Protein 5JNQ (pdb70)

Organism: NCBI:txid997894

Solvent-accessible surface area: 14245 Å² total; per-residue (Å²): 166,115,134,112,74,101,46,8,68,112,60,1,89,97,0,38,98,67,0,74,45,39,0,20,122,45,0,68,121,31,38,64,115,4,78,151,71,92,198,120,30,7,12,8,0,0,53,0,1,14,39,0,2,63,86,0,0,82,127,22,43,114,82,25,84,59,0,90,6,0,22,86,0,2,47,6,0,2,96,20,0,74,105,8,1,114,106,142,62,140,93,104,150,117,28,77,93,15,0,107,107,22,1,27,75,2,6,163,53,7,92,109,46,78,100,22,35,61,57,20,0,57,24,133,63,26,2,30,154,54,26,47,74,83,74,110,55,153,117,14,50,79,40,0,27,164,36,1,33,28,5,0,23,0,0,29,62,0,43,43,16,23,0,0,1,1,17,0,0,17,55,0,0,48,10,1,9,93,3,0,20,56,66,68,24,12,0,0,0,0,0,0,0,0,11,0,0,0,68,0,0,35,107,51,9,78,129,92,12,123,0,66,3,19,18,0,0,0,0,2,2,0,0,0,0,0,0,0,1,9,2,0,63,0,1,50,1,10,56,27,2,1,63,14,3,69,42,0,19,84,3,28,106,74,21,75,77,70,107,156,209,43,84,30,127,149,80,45,94,95,22,18,26,1,46,37,47,56,96,59,69,84,52,55,85,141,0,18,45,50,8,15,113,53,2,22,98,38,13,110,58,0,117,132,2,21,85

B-factor: mean 82.0, std 30.93, range [29.38, 198.5]

InterPro domains:
  IPR000715 Glycosyl tr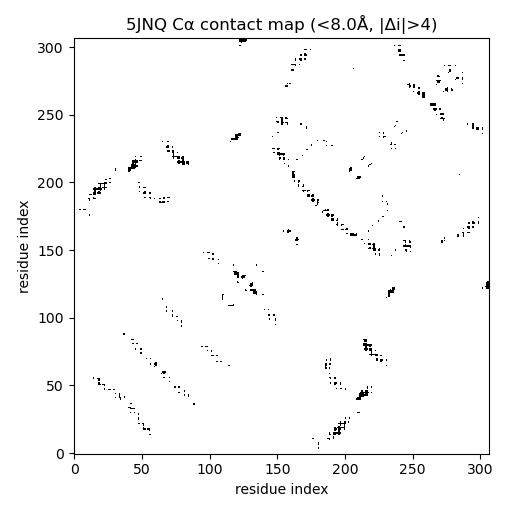ansferase, family 4 [PF00953] (78-247)
  IPR000715 Glycosyl transferase, family 4 [PTHR22926] (5-319)
  IPR003524 Phospho-N-acetylmuramoyl-pentapeptide transferase [MF_00038] (4-321)
  IPR003524 Phospho-N-acetylmuramoyl-pentapeptide transferase [TIGR00445] (16-320)
  IPR003524 Phospho-N-acetylmuramoyl-pentapeptide transferase [cd06852] (40-318)
  IPR018480 Phospho-N-acetylmuramoyl-pentapeptide transferase, conserved site [PF10555] (47-59)
  IPR018480 Phospho-N-acetylmuramoyl-pentapeptide transferase, conserved site [PS01347] (47-59)
  IPR018480 Phospho-N-acetylmuramoyl-pentapeptide transferase, conserved site [PS01348] (169-180)

Foldseek 3Di:
DVVVLVVLVVLLLVLLQQLLVQLLVVCVVCLVVQVVLQCVAREASQCSLLVSLCVSVVVCCVVQVLQVLLNQQLVQLLVLWNVVVVVVSVDPVNNLVSLVVSLVVSVCVQPVDDLADLWAFDFQAAAPVGGDTDDDPVCSSVVLSVLLVLLLVLLVLQQPFFCRSLLLLLLLLVLLLVCCSVVVQRNNSSSSSSNNNSNSLSVQRHPVHNYHHTPSNSNSSSSSSSSSCSSVSHSNLCCQLVVSSNLQVVLVVCQVVVCVVDVRDGPAPDGPCLVRVVVVVDDSVRSSVVSNVSSNVSSVVSVSSRD

Nearest PDB structures (foldseek):
  5jnq-assembly1_A-2  TM=1.003E+00  e=4.089E-43  Enterocloster bolteae 90A9
  6oyh-assembly3_B  TM=9.322E-01  e=7.435E-17  Aquifex aeolicus VF5
  5ckr-assembly1_A-2  TM=9.202E-01  e=8.900E-17  Aquifex aeolicus VF5
  9b70-assembly1_B  TM=9.194E-01  e=1.219E-16  Aquifex aeolicus VF5
  6oyh-assembly4_D  TM=9.256E-01  e=3.134E-16  Aquifex aeolicus VF5

Structure (mmCIF, N/CA/C/O backbone):
data_5JNQ
#
_entry.id   5JNQ
#
_cell.length_a   92.640
_cell.length_b   105.540
_cell.length_c   134.960
_cell.angle_alpha   90.00
_cell.angle_beta   90.00
_cell.angle_gamma   90.00
#
_symmetry.space_group_name_H-M   'C 2 2 21'
#
loop_
_entity.id
_entity.type
_entity.pdbx_description
1 polymer Phospho-N-acetylmuramoyl-pentapeptide-transferase
2 non-polymer Tunicamycin
3 non-polymer 'PALMITIC ACID'
4 non-polymer 'octyl beta-D-glucopyranoside'
5 water water
#
loop_
_atom_site.group_PDB
_atom_site.id
_atom_site.type_symbol
_atom_site.label_atom_id
_atom_site.label_alt_id
_atom_site.label_comp_id
_atom_site.label_asym_id
_atom_site.label_entity_id
_atom_site.label_seq_id
_atom_site.pdbx_PDB_ins_code
_atom_site.Cartn_x
_atom_site.Cartn_y
_atom_site.Cartn_z
_atom_site.occupancy
_atom_site.B_iso_or_equiv
_atom_site.auth_seq_id
_atom_site.auth_comp_id
_atom_site.auth_asym_id
_atom_site.auth_atom_id
_atom_site.pdbx_PDB_model_num
ATOM 1 N N . GLU A 1 27 ? 195.435 158.792 261.477 1.00 115.73 -6 GLU A N 1
ATOM 2 C CA . GLU A 1 27 ? 195.315 158.850 262.935 1.00 113.31 -6 GLU A CA 1
ATOM 3 C C . GLU A 1 27 ? 193.864 159.168 263.367 1.00 111.00 -6 GLU A C 1
ATOM 4 O O . GLU A 1 27 ? 192.964 158.362 263.111 1.00 107.10 -6 GLU A O 1
ATOM 10 N N . ASN A 1 28 ? 193.643 160.341 264.001 1.00 106.06 -5 ASN A N 1
ATOM 11 C CA . ASN A 1 28 ? 192.344 160.852 264.432 1.00 100.83 -5 ASN A CA 1
ATOM 12 C C . ASN A 1 28 ? 191.535 161.248 263.192 1.00 100.20 -5 ASN A C 1
ATOM 13 O O . ASN A 1 28 ? 190.308 161.135 263.207 1.00 95.81 -5 ASN A O 1
ATOM 18 N N . LEU A 1 29 ? 192.244 161.707 262.122 1.00 97.71 -4 LEU A N 1
ATOM 19 C CA . LEU A 1 29 ? 191.719 162.108 260.812 1.00 96.32 -4 LEU A CA 1
ATOM 20 C C . LEU A 1 29 ? 191.006 160.926 260.152 1.00 94.25 -4 LEU A C 1
ATOM 21 O O . LEU A 1 29 ? 189.938 161.111 259.564 1.00 91.39 -4 LEU A O 1
ATOM 26 N N . TYR A 1 30 ? 191.597 159.712 260.269 1.00 89.07 -3 TYR A N 1
ATOM 27 C CA . TYR A 1 30 ? 191.053 158.462 259.734 1.00 86.31 -3 TYR A CA 1
ATOM 28 C C . TYR A 1 30 ? 189.656 158.212 260.303 1.00 84.18 -3 TYR A C 1
ATOM 29 O O . TYR A 1 30 ? 188.713 157.992 259.537 1.00 82.78 -3 TYR A O 1
ATOM 38 N N . PHE A 1 31 ? 189.533 158.257 261.645 1.00 77.02 -2 PHE A N 1
ATOM 39 C CA . PHE A 1 31 ? 188.266 158.060 262.337 1.00 71.50 -2 PHE A CA 1
ATOM 40 C C . PHE A 1 31 ? 187.318 159.218 262.096 1.00 73.93 -2 PHE A C 1
ATOM 41 O O . PHE A 1 31 ? 186.134 158.964 261.900 1.00 71.26 -2 PHE A O 1
ATOM 49 N N . GLN A 1 32 ? 187.838 160.479 262.056 1.00 72.22 -1 GLN A N 1
ATOM 50 C CA . GLN A 1 32 ? 187.052 161.702 261.816 1.00 70.18 -1 GLN A CA 1
ATOM 51 C C . GLN A 1 32 ? 186.359 161.656 260.453 1.00 73.38 -1 GLN A C 1
ATOM 52 O O . GLN A 1 32 ? 185.146 161.875 260.390 1.00 69.76 -1 GLN A O 1
ATOM 58 N N . SER A 1 33 ? 187.118 161.328 259.376 1.00 73.52 0 SER A N 1
ATOM 59 C CA . SER A 1 33 ? 186.590 161.194 258.012 1.00 74.76 0 SER A CA 1
ATOM 60 C C . SER A 1 33 ? 185.528 160.086 257.931 1.00 75.58 0 SER A C 1
ATOM 61 O O . SER A 1 33 ? 184.517 160.269 257.254 1.00 74.46 0 SER A O 1
ATOM 64 N N . MET A 1 34 ? 185.745 158.961 258.655 1.00 70.59 1 MET A N 1
ATOM 65 C CA . MET A 1 34 ? 184.808 157.834 258.760 1.00 67.60 1 MET A CA 1
ATOM 66 C C . MET A 1 34 ? 183.494 158.301 259.422 1.00 65.58 1 MET A C 1
ATOM 67 O O . MET A 1 34 ? 182.417 158.030 258.885 1.00 63.53 1 MET A O 1
ATOM 72 N N . ILE A 1 35 ? 183.595 159.033 260.559 1.00 59.60 2 ILE A N 1
ATOM 73 C CA . ILE A 1 35 ? 182.448 159.591 261.289 1.00 55.87 2 ILE A CA 1
ATOM 74 C C . ILE A 1 35 ? 181.672 160.551 260.375 1.00 61.15 2 ILE A C 1
ATOM 75 O O . ILE A 1 35 ? 180.446 160.473 260.317 1.00 58.68 2 ILE A O 1
ATOM 80 N N . HIS A 1 36 ? 182.394 161.411 259.627 1.00 61.84 3 HIS A N 1
ATOM 81 C CA . HIS A 1 36 ? 181.810 162.367 258.687 1.00 63.32 3 HIS A CA 1
ATOM 82 C C . HIS A 1 36 ? 181.122 161.675 257.495 1.00 67.05 3 HIS A C 1
ATOM 83 O O . HIS A 1 36 ? 180.049 162.111 257.084 1.00 65.93 3 HIS A O 1
ATOM 90 N N . GLU A 1 37 ? 181.706 160.574 256.982 1.00 64.88 4 GLU A N 1
ATOM 91 C CA . GLU A 1 37 ? 181.135 159.789 255.879 1.00 65.83 4 GLU A CA 1
ATOM 92 C C . GLU A 1 37 ? 179.904 159.007 256.328 1.00 66.14 4 GLU A C 1
ATOM 93 O O . GLU A 1 37 ? 178.976 158.823 255.539 1.00 66.06 4 GLU A O 1
ATOM 99 N N . THR A 1 38 ? 179.904 158.542 257.594 1.00 59.35 5 THR A N 1
ATOM 100 C CA . THR A 1 38 ? 178.796 157.795 258.201 1.00 55.23 5 THR A CA 1
ATOM 101 C C . THR A 1 38 ? 177.622 158.730 258.509 1.00 56.49 5 THR A C 1
ATOM 102 O O . THR A 1 38 ? 176.486 158.386 258.184 1.00 55.18 5 THR A O 1
ATOM 106 N N . ILE A 1 39 ? 177.895 159.914 259.114 1.00 52.33 6 ILE A N 1
ATOM 107 C CA . ILE A 1 39 ? 176.872 160.928 259.406 1.00 50.87 6 ILE A CA 1
ATOM 108 C C . ILE A 1 39 ? 176.220 161.350 258.086 1.00 57.81 6 ILE A C 1
ATOM 109 O O . ILE A 1 39 ? 174.995 161.465 258.020 1.00 56.39 6 ILE A O 1
ATOM 114 N N . LEU A 1 40 ? 177.039 161.499 257.026 1.00 58.46 7 LEU A N 1
ATOM 115 C CA . LEU A 1 40 ? 176.576 161.851 255.689 1.00 61.56 7 LEU A CA 1
ATOM 116 C C . LEU A 1 40 ? 175.640 160.785 255.138 1.00 65.73 7 LEU A C 1
ATOM 117 O O . LEU A 1 40 ? 174.569 161.139 254.649 1.00 66.80 7 LEU A O 1
ATOM 122 N N . ALA A 1 41 ? 175.999 159.488 255.292 1.00 60.57 8 ALA A N 1
ATOM 123 C CA . ALA A 1 41 ? 175.181 158.347 254.855 1.00 59.60 8 ALA A CA 1
ATOM 124 C C . ALA A 1 41 ? 173.796 158.368 255.509 1.00 58.14 8 ALA A C 1
ATOM 125 O O . ALA A 1 41 ? 172.809 158.069 254.838 1.00 58.47 8 ALA A O 1
ATOM 127 N N . ILE A 1 42 ? 173.725 158.768 256.798 1.00 50.01 9 ILE A N 1
ATOM 128 C CA . ILE A 1 42 ? 172.472 158.882 257.553 1.00 46.47 9 ILE A CA 1
ATOM 129 C C . ILE A 1 42 ? 171.574 159.960 256.912 1.00 51.26 9 ILE A C 1
ATOM 130 O O . ILE A 1 42 ? 170.429 159.662 256.575 1.00 51.39 9 ILE A O 1
ATOM 135 N N . ILE A 1 43 ? 172.111 161.184 256.704 1.00 48.30 10 ILE A N 1
ATOM 136 C CA . ILE A 1 43 ? 171.387 162.319 256.106 1.00 49.42 10 ILE A CA 1
ATOM 137 C C . ILE A 1 43 ? 170.963 162.011 254.638 1.00 57.01 10 ILE A C 1
ATOM 138 O O . ILE A 1 43 ? 169.835 162.346 254.253 1.00 56.90 10 ILE A O 1
ATOM 143 N N . ILE A 1 44 ? 171.853 161.345 253.848 1.00 56.33 11 ILE A N 1
ATOM 144 C CA . ILE A 1 44 ? 171.588 160.940 252.455 1.00 60.30 11 ILE A CA 1
ATOM 145 C C . ILE A 1 44 ? 170.358 160.014 252.429 1.00 63.37 11 ILE A C 1
ATOM 146 O O . ILE A 1 44 ? 169.373 160.334 251.761 1.00 65.25 11 ILE A O 1
ATOM 151 N N . ALA A 1 45 ? 170.402 158.903 253.195 1.00 56.61 12 ALA A N 1
ATOM 152 C CA . ALA A 1 45 ? 169.309 157.939 253.295 1.00 55.12 12 ALA A CA 1
ATOM 153 C C . ALA A 1 45 ? 168.058 158.547 253.929 1.00 57.05 12 ALA A C 1
ATOM 154 O O . ALA A 1 45 ? 166.954 158.144 253.571 1.00 58.03 12 ALA A O 1
ATOM 156 N N . PHE A 1 46 ? 168.212 159.535 254.836 1.00 50.66 13 PHE A N 1
ATOM 157 C CA . PHE A 1 46 ? 167.054 160.199 255.432 1.00 48.32 13 PHE A CA 1
ATOM 158 C C . PHE A 1 46 ? 166.318 161.012 254.367 1.00 56.76 13 PHE A C 1
ATOM 159 O O . PHE A 1 46 ? 165.097 160.908 254.270 1.00 57.27 13 PHE A O 1
ATOM 167 N N . ALA A 1 47 ? 167.068 161.778 253.545 1.00 56.49 14 ALA A N 1
ATOM 168 C CA . ALA A 1 47 ? 166.529 162.605 252.461 1.00 60.12 14 ALA A CA 1
ATOM 169 C C . ALA A 1 47 ? 165.807 161.769 251.396 1.00 66.25 14 ALA A C 1
ATOM 170 O O . ALA A 1 47 ? 164.731 162.164 250.957 1.00 67.26 14 ALA A O 1
ATOM 172 N N . ILE A 1 48 ? 166.380 160.605 251.013 1.00 63.44 15 ILE A N 1
ATOM 173 C CA . ILE A 1 48 ? 165.801 159.697 250.016 1.00 66.49 15 ILE A CA 1
ATOM 174 C C . ILE A 1 48 ? 164.489 159.117 250.544 1.00 70.14 15 ILE A C 1
ATOM 175 O O . ILE A 1 48 ? 163.461 159.244 249.877 1.00 73.01 15 ILE A O 1
ATOM 180 N N . SER A 1 49 ? 164.526 158.519 251.755 1.00 63.03 16 SER A N 1
ATOM 181 C CA . SER A 1 49 ? 163.378 157.902 252.426 1.00 60.93 16 SER A CA 1
ATOM 182 C C . SER A 1 49 ? 162.233 158.891 252.683 1.00 66.08 16 SER A C 1
ATOM 183 O O . SER A 1 49 ? 161.075 158.543 252.441 1.00 67.40 16 SER A O 1
ATOM 186 N N . ALA A 1 50 ? 162.553 160.119 253.148 1.00 61.80 17 ALA A N 1
ATOM 187 C CA . ALA A 1 50 ? 161.545 161.148 253.417 1.00 62.05 17 ALA A CA 1
ATOM 188 C C . ALA A 1 50 ? 160.904 161.691 252.136 1.00 71.06 17 ALA A C 1
ATOM 189 O O . ALA A 1 50 ? 159.727 162.054 252.166 1.00 71.76 17 ALA A O 1
ATOM 191 N N . LEU A 1 51 ? 161.664 161.738 251.018 1.00 70.62 18 LEU A N 1
ATOM 192 C CA . LEU A 1 51 ? 161.142 162.233 249.741 1.00 75.63 18 LEU A CA 1
ATOM 193 C C . LEU A 1 51 ? 160.419 161.162 248.927 1.00 83.76 18 LEU A C 1
ATOM 194 O O . LEU A 1 51 ? 159.504 161.508 248.182 1.00 87.79 18 LEU A O 1
ATOM 199 N N . LEU A 1 52 ? 160.814 159.875 249.061 1.00 79.31 19 LEU A N 1
ATOM 200 C CA . LEU A 1 52 ? 160.169 158.779 248.332 1.00 82.65 19 LEU A CA 1
ATOM 201 C C . LEU A 1 52 ? 158.771 158.472 248.855 1.00 87.42 19 LEU A C 1
ATOM 202 O O . LEU A 1 52 ? 157.885 158.185 248.053 1.00 91.34 19 LEU A O 1
ATOM 207 N N . CYS A 1 53 ? 158.576 158.524 250.191 1.00 80.36 20 CYS A N 1
ATOM 208 C CA . CYS A 1 53 ? 157.302 158.248 250.873 1.00 79.54 20 CYS A CA 1
ATOM 209 C C . CYS A 1 53 ? 156.089 158.998 250.271 1.00 87.56 20 CYS A C 1
ATOM 210 O O . CYS A 1 53 ? 155.136 158.306 249.924 1.00 89.26 20 CYS A O 1
ATOM 213 N N . PRO A 1 54 ? 156.073 160.351 250.086 1.00 86.08 21 PRO A N 1
ATOM 214 C CA . PRO A 1 54 ? 154.878 160.984 249.490 1.00 90.62 21 PRO A CA 1
ATOM 215 C C . PRO A 1 54 ? 154.667 160.680 248.001 1.00 101.57 21 PRO A C 1
ATOM 216 O O . PRO A 1 54 ? 153.568 160.897 247.488 1.00 105.22 21 PRO A O 1
ATOM 220 N N . ILE A 1 55 ? 155.713 160.165 247.321 1.00 100.09 22 ILE A N 1
ATOM 221 C CA . ILE A 1 55 ? 155.703 159.792 245.902 1.00 106.57 22 ILE A CA 1
ATOM 222 C C . ILE A 1 55 ? 155.199 158.345 245.723 1.00 113.40 22 ILE A C 1
ATOM 223 O O . ILE A 1 55 ? 154.414 158.082 244.810 1.00 118.68 22 ILE A O 1
ATOM 228 N N . ILE A 1 56 ? 155.642 157.423 246.600 1.00 106.36 23 ILE A N 1
ATOM 229 C CA . ILE A 1 56 ? 155.308 155.995 246.547 1.00 107.56 23 ILE A CA 1
ATOM 230 C C . ILE A 1 56 ? 154.016 155.655 247.346 1.00 112.23 23 ILE A C 1
ATOM 231 O O . ILE A 1 56 ? 153.392 154.632 247.053 1.00 114.21 23 ILE A O 1
ATOM 236 N N . ILE A 1 57 ? 153.581 156.522 248.291 1.00 107.52 24 ILE A N 1
ATOM 237 C CA . ILE A 1 57 ? 152.360 156.280 249.080 1.00 107.21 24 ILE A CA 1
ATOM 238 C C . ILE A 1 57 ? 151.073 156.184 248.189 1.00 116.74 24 ILE A C 1
ATOM 239 O O . ILE A 1 57 ? 150.308 155.249 248.441 1.00 116.83 24 ILE A O 1
ATOM 244 N N . PRO A 1 58 ? 150.801 157.037 247.153 1.00 118.01 25 PRO A N 1
ATOM 245 C CA . PRO A 1 58 ? 149.579 156.815 246.355 1.00 123.97 25 PRO A CA 1
ATOM 246 C C . PRO A 1 58 ? 149.671 155.569 245.468 1.00 131.52 25 PRO A C 1
ATOM 247 O O . PRO A 1 58 ? 148.653 154.925 245.215 1.00 134.65 25 PRO A O 1
ATOM 251 N N . PHE A 1 59 ? 150.902 155.222 245.028 1.00 127.45 26 PHE A N 1
ATOM 252 C CA . PHE A 1 59 ? 151.226 154.058 244.199 1.00 130.84 26 PHE A CA 1
ATOM 253 C C . PHE A 1 59 ? 150.884 152.760 244.941 1.00 131.61 26 PHE A C 1
ATOM 254 O O . PHE A 1 59 ? 150.269 151.870 244.349 1.00 135.93 26 PHE A O 1
ATOM 262 N N . LEU A 1 60 ? 151.254 152.671 246.236 1.00 120.67 27 LEU A N 1
ATOM 263 C CA . LEU A 1 60 ? 150.983 151.505 247.083 1.00 117.42 27 LEU A CA 1
ATOM 264 C C . LEU A 1 60 ? 149.508 151.404 247.463 1.00 122.43 27 LEU A C 1
ATOM 265 O O . LEU A 1 60 ? 149.008 150.295 247.655 1.00 122.99 27 LEU A O 1
ATOM 270 N N . HIS A 1 61 ? 148.814 152.555 247.570 1.00 119.27 28 HIS A N 1
ATOM 271 C CA . HIS A 1 61 ? 147.389 152.598 247.894 1.00 120.93 28 HIS A CA 1
ATOM 272 C C . HIS A 1 61 ? 146.546 152.173 246.687 1.00 131.87 28 HIS A C 1
ATOM 273 O O . HIS A 1 61 ? 145.460 151.618 246.869 1.00 133.74 28 HIS A O 1
ATOM 280 N N . LYS A 1 62 ? 147.056 152.426 245.460 1.00 132.24 29 LYS A N 1
ATOM 281 C CA . LYS A 1 62 ? 146.410 152.045 244.201 1.00 139.83 29 LYS A CA 1
ATOM 282 C C . LYS A 1 62 ? 146.436 150.523 244.030 1.00 144.82 29 LYS A C 1
ATOM 283 O O . LYS A 1 62 ? 145.493 149.958 243.473 1.00 150.36 29 LYS A O 1
ATOM 289 N N . LEU A 1 63 ? 147.508 149.868 244.530 1.00 135.88 30 LEU A N 1
ATOM 290 C CA . LEU A 1 63 ? 147.685 148.413 244.508 1.00 136.35 30 LEU A CA 1
ATOM 291 C C . LEU A 1 63 ? 146.723 147.746 245.499 1.00 138.31 30 LEU A C 1
ATOM 292 O O . LEU A 1 63 ? 146.195 146.672 245.211 1.00 141.86 30 LEU A O 1
ATOM 297 N N . LYS A 1 64 ? 146.492 148.396 246.659 1.00 129.30 31 LYS A N 1
ATOM 298 C CA . LYS A 1 64 ? 145.607 147.921 247.724 1.00 127.06 31 LYS A CA 1
ATOM 299 C C . LYS A 1 64 ? 144.129 148.035 247.334 1.00 136.52 31 LYS A C 1
ATOM 300 O O . LYS A 1 64 ? 143.371 147.092 247.565 1.00 138.22 31 LYS A O 1
ATOM 306 N N . PHE A 1 65 ? 143.724 149.182 246.749 1.00 135.85 32 PHE A N 1
ATOM 307 C CA . PHE A 1 65 ? 142.346 149.449 246.329 1.00 178.10 32 PHE A CA 1
ATOM 308 C C . PHE A 1 65 ? 142.068 148.946 244.910 1.00 198.50 32 PHE A C 1
ATOM 309 O O . PHE A 1 65 ? 142.565 149.505 243.933 1.00 155.36 32 PHE A O 1
ATOM 317 N N . GLY A 1 82 ? 144.850 148.454 257.787 1.00 101.34 49 GLY A N 1
ATOM 318 C CA . GLY A 1 82 ? 143.892 149.329 257.121 1.00 104.81 49 GLY A CA 1
ATOM 319 C C . GLY A 1 82 ? 144.517 150.405 256.250 1.00 107.80 49 GLY A C 1
ATOM 320 O O . GLY A 1 82 ? 143.805 151.104 255.518 1.00 111.46 49 GLY A O 1
ATOM 321 N N . THR A 1 83 ? 145.856 150.541 256.322 1.00 98.81 50 THR A N 1
ATOM 322 C CA . THR A 1 83 ? 146.646 151.512 255.564 1.00 97.19 50 THR A CA 1
ATOM 323 C C . THR A 1 83 ? 147.486 150.763 254.478 1.00 99.79 50 THR A C 1
ATOM 324 O O . THR A 1 83 ? 147.645 149.543 254.610 1.00 99.85 50 THR A O 1
ATOM 328 N N . PRO A 1 84 ? 148.005 151.428 253.402 1.00 95.16 51 PRO A N 1
ATOM 329 C CA . PRO A 1 84 ? 148.779 150.681 252.388 1.00 96.14 51 PRO A CA 1
ATOM 330 C C . PRO A 1 84 ? 150.045 150.017 252.931 1.00 94.37 51 PRO A C 1
ATOM 331 O O . PRO A 1 84 ? 150.833 150.657 253.625 1.00 89.51 51 PRO A O 1
ATOM 335 N N . THR A 1 85 ? 150.215 148.721 252.636 1.00 91.70 52 THR A N 1
ATOM 336 C CA . THR A 1 85 ? 151.377 147.932 253.061 1.00 88.14 52 THR A CA 1
ATOM 337 C C . THR A 1 85 ? 152.494 148.028 251.992 1.00 92.86 52 THR A C 1
ATOM 338 O O . THR A 1 85 ? 152.429 148.916 251.138 1.00 94.98 52 THR A O 1
ATOM 342 N N . MET A 1 86 ? 153.519 147.143 252.056 1.00 87.75 53 MET A N 1
ATOM 343 C CA . MET A 1 86 ? 154.648 147.051 251.114 1.00 89.02 53 MET A CA 1
ATOM 344 C C . MET A 1 86 ? 155.524 148.320 251.068 1.00 89.09 53 MET A C 1
ATOM 345 O O . MET A 1 86 ? 156.168 148.600 250.053 1.00 91.27 53 MET A O 1
ATOM 350 N N . GLY A 1 87 ? 155.572 149.038 252.189 1.00 80.20 54 GLY A N 1
ATOM 351 C CA . GLY A 1 87 ? 156.357 150.257 252.358 1.00 76.90 54 GLY A CA 1
ATOM 352 C C . GLY A 1 87 ? 157.825 150.004 252.629 1.00 77.37 54 GLY A C 1
ATOM 353 O O . GLY A 1 87 ? 158.613 150.953 252.694 1.00 74.99 54 GLY A O 1
ATOM 354 N N . GLY A 1 88 ? 158.182 148.723 252.774 1.00 73.87 55 GLY A N 1
ATOM 355 C CA . GLY A 1 88 ? 159.551 148.258 252.981 1.00 71.60 55 GLY A CA 1
ATOM 356 C C . GLY A 1 88 ? 160.428 148.508 251.769 1.00 77.24 55 GLY A C 1
ATOM 357 O O . GLY A 1 88 ? 161.654 148.585 251.895 1.00 74.92 55 GLY A O 1
ATOM 358 N N . LEU A 1 89 ? 159.786 148.655 250.581 1.00 78.05 56 LEU A N 1
ATOM 359 C CA . LEU A 1 89 ? 160.425 148.968 249.303 1.00 81.57 56 LEU A CA 1
ATOM 360 C C . LEU A 1 89 ? 161.050 150.360 249.363 1.00 82.92 56 LEU A C 1
ATOM 361 O O . LEU A 1 89 ? 162.117 150.556 248.794 1.00 83.85 56 LEU A O 1
ATOM 366 N N . ILE A 1 90 ? 160.407 151.308 250.087 1.00 76.16 57 ILE A N 1
ATOM 367 C CA . ILE A 1 90 ? 160.914 152.671 250.299 1.00 73.89 57 ILE A CA 1
ATOM 368 C C . ILE A 1 90 ? 162.182 152.596 251.169 1.00 73.00 57 ILE A C 1
ATOM 369 O O . ILE A 1 90 ? 163.180 153.240 250.839 1.00 73.40 57 ILE A O 1
ATOM 374 N N . ILE A 1 91 ? 162.138 151.790 252.259 1.00 64.99 58 ILE A N 1
ATOM 375 C CA . ILE A 1 91 ? 163.250 151.570 253.192 1.00 60.71 58 ILE A CA 1
ATOM 376 C C . ILE A 1 91 ? 164.445 150.963 252.449 1.00 66.74 58 ILE A C 1
ATOM 377 O O . ILE A 1 91 ? 165.555 151.484 252.565 1.00 65.64 58 ILE A O 1
ATOM 382 N N . LEU A 1 92 ? 164.202 149.890 251.660 1.00 65.89 59 LEU A N 1
ATOM 383 C CA . LEU A 1 92 ? 165.221 149.205 250.866 1.00 68.06 59 LEU A CA 1
ATOM 384 C C . LEU A 1 92 ? 165.790 150.083 249.753 1.00 74.15 59 LEU A C 1
ATOM 385 O O . LEU A 1 92 ? 167.010 150.164 249.629 1.00 73.78 59 LEU A O 1
ATOM 390 N N . SER A 1 93 ? 164.921 150.781 248.985 1.00 73.46 60 SER A N 1
ATOM 391 C CA . SER A 1 93 ? 165.329 151.696 247.908 1.00 77.25 60 SER A CA 1
ATOM 392 C C . SER A 1 93 ? 166.346 152.708 248.416 1.00 78.28 60 SER A C 1
ATOM 393 O O . SER A 1 93 ? 167.381 152.901 247.785 1.00 80.65 60 SER A O 1
ATOM 396 N N . SER A 1 94 ? 166.068 153.299 249.589 1.00 69.69 61 SER A N 1
ATOM 397 C CA . SER A 1 94 ? 166.920 154.276 250.257 1.00 66.46 61 SER A CA 1
ATOM 398 C C . SER A 1 94 ? 168.279 153.686 250.685 1.00 69.55 61 SER A C 1
ATOM 399 O O . SER A 1 94 ? 169.309 154.332 250.470 1.00 70.19 61 SER A O 1
ATOM 402 N N . ILE A 1 95 ? 168.283 152.462 251.263 1.00 64.28 62 ILE A N 1
ATOM 403 C CA . ILE A 1 95 ? 169.506 151.781 251.701 1.00 63.50 62 ILE A CA 1
ATOM 404 C C . ILE A 1 95 ? 170.401 151.468 250.488 1.00 73.34 62 ILE A C 1
ATOM 405 O O . ILE A 1 95 ? 171.577 151.843 250.501 1.00 73.94 62 ILE A O 1
ATOM 410 N N . ILE A 1 96 ? 169.827 150.822 249.434 1.00 73.64 63 ILE A N 1
ATOM 411 C CA . ILE A 1 96 ? 170.529 150.424 248.204 1.00 78.67 63 ILE A CA 1
ATOM 412 C C . ILE A 1 96 ? 171.205 151.631 247.531 1.00 84.56 63 ILE A C 1
ATOM 413 O O . ILE A 1 96 ? 172.397 151.543 247.242 1.00 86.52 63 ILE A O 1
ATOM 418 N N . ILE A 1 97 ? 170.475 152.754 247.336 1.00 80.53 64 ILE A N 1
ATOM 419 C CA . ILE A 1 97 ? 171.008 153.977 246.713 1.00 83.01 64 ILE A CA 1
ATOM 420 C C . ILE A 1 97 ? 172.222 154.531 247.492 1.00 85.11 64 ILE A C 1
ATOM 421 O O . ILE A 1 97 ? 173.266 154.771 246.881 1.00 87.90 64 ILE A O 1
ATOM 426 N N . THR A 1 98 ? 172.088 154.706 248.829 1.00 77.00 65 THR A N 1
ATOM 427 C CA . THR A 1 98 ? 173.138 155.237 249.714 1.00 74.28 65 THR A CA 1
ATOM 428 C C . THR A 1 98 ? 174.376 154.332 249.761 1.00 80.73 65 THR A C 1
ATOM 429 O O . THR A 1 98 ? 175.485 154.804 249.497 1.00 82.40 65 THR A O 1
ATOM 433 N N . SER A 1 99 ? 174.177 153.039 250.085 1.00 77.21 66 SER A N 1
ATOM 434 C CA . SER A 1 99 ? 175.245 152.049 250.210 1.00 78.73 66 SER A CA 1
ATOM 435 C C . SER A 1 99 ? 176.013 151.769 248.905 1.00 89.46 66 SER A C 1
ATOM 436 O O . SER A 1 99 ? 177.158 151.314 248.978 1.00 91.00 66 SER A O 1
ATOM 439 N N . VAL A 1 100 ? 175.410 152.067 247.726 1.00 89.76 67 VAL A N 1
ATOM 440 C CA . VAL A 1 100 ? 176.046 151.856 246.421 1.00 96.08 67 VAL A CA 1
ATOM 441 C C . VAL A 1 100 ? 177.223 152.835 246.214 1.00 102.07 67 VAL A C 1
ATOM 442 O O . VAL A 1 100 ? 178.175 152.487 245.511 1.00 106.65 67 VAL A O 1
ATOM 446 N N . PHE A 1 101 ? 177.171 154.027 246.856 1.00 95.00 68 PHE A N 1
ATOM 447 C CA . PHE A 1 101 ? 178.237 155.031 246.782 1.00 96.43 68 PHE A CA 1
ATOM 448 C C . PHE A 1 101 ? 179.418 154.647 247.682 1.00 97.81 68 PHE A C 1
ATOM 449 O O . PHE A 1 101 ? 180.545 155.079 247.428 1.00 100.62 68 PHE A O 1
ATOM 457 N N . TYR A 1 102 ? 179.156 153.858 248.744 1.00 88.85 69 TYR A N 1
ATOM 458 C CA . TYR A 1 102 ? 180.168 153.453 249.718 1.00 86.28 69 TYR A CA 1
ATOM 459 C C . TYR A 1 102 ? 180.827 152.100 249.433 1.00 94.08 69 TYR A C 1
ATOM 460 O O . TYR A 1 102 ? 181.911 151.857 249.962 1.00 93.80 69 TYR A O 1
ATOM 469 N N . ILE A 1 103 ? 180.202 151.240 248.590 1.00 94.01 70 ILE A N 1
ATOM 470 C CA . ILE A 1 103 ? 180.710 149.907 248.215 1.00 97.59 70 ILE A CA 1
ATOM 471 C C . ILE A 1 103 ? 182.210 149.941 247.761 1.00 106.00 70 ILE A C 1
ATOM 472 O O . ILE A 1 103 ? 182.973 149.141 248.308 1.00 105.31 70 ILE A O 1
ATOM 477 N N . PRO A 1 104 ? 182.684 150.846 246.856 1.00 107.18 71 PRO A N 1
ATOM 478 C CA . PRO A 1 104 ? 184.114 150.822 246.483 1.00 112.18 71 PRO A CA 1
ATOM 479 C C . PRO A 1 104 ? 185.111 151.107 247.614 1.00 114.22 71 PRO A C 1
ATOM 480 O O . PRO A 1 104 ? 186.221 150.573 247.586 1.00 117.50 71 PRO A O 1
ATOM 484 N N . SER A 1 105 ? 184.722 151.935 248.598 1.00 105.65 72 SER A N 1
ATOM 485 C CA . SER A 1 105 ? 185.561 152.305 249.744 1.00 102.90 72 SER A CA 1
ATOM 486 C C . SER A 1 105 ? 185.412 151.325 250.922 1.00 102.48 72 SER A C 1
ATOM 487 O O . SER A 1 105 ? 186.398 151.012 251.590 1.00 102.26 72 SER A O 1
ATOM 490 N N . TYR A 1 106 ? 184.177 150.864 251.181 1.00 95.42 73 TYR A N 1
ATOM 491 C CA . TYR A 1 106 ? 183.832 149.939 252.260 1.00 91.33 73 TYR A CA 1
ATOM 492 C C . TYR A 1 106 ? 183.299 148.629 251.633 1.00 97.32 73 TYR A C 1
ATOM 493 O O . TYR A 1 106 ? 182.084 148.482 251.467 1.00 95.08 73 TYR A O 1
ATOM 502 N N . PRO A 1 107 ? 184.178 147.676 251.245 1.00 98.17 74 PRO A N 1
ATOM 503 C CA . PRO A 1 107 ? 183.679 146.447 250.593 1.00 100.73 74 PRO A CA 1
ATOM 504 C C . PRO A 1 107 ? 182.851 145.504 251.478 1.00 100.41 74 PRO A C 1
ATOM 505 O O . PRO A 1 107 ? 181.989 144.800 250.945 1.00 101.33 74 PRO A O 1
ATOM 509 N N . LYS A 1 108 ? 183.070 145.512 252.815 1.00 91.79 75 LYS A N 1
ATOM 510 C CA . LYS A 1 108 ? 182.361 144.639 253.766 1.00 87.66 75 LYS A CA 1
ATOM 511 C C . LYS A 1 108 ? 180.833 144.880 253.837 1.00 86.56 75 LYS A C 1
ATOM 512 O O . LYS A 1 108 ? 180.122 144.124 254.508 1.00 83.52 75 LYS A O 1
ATOM 518 N N . ILE A 1 109 ? 180.339 145.904 253.114 1.00 82.37 76 ILE A N 1
ATOM 519 C CA . ILE A 1 109 ? 178.923 146.269 252.992 1.00 78.96 76 ILE A CA 1
ATOM 520 C C . ILE A 1 109 ? 178.183 145.213 252.144 1.00 85.84 76 ILE A C 1
ATOM 521 O O . ILE A 1 109 ? 177.097 144.786 252.529 1.00 83.43 76 ILE A O 1
ATOM 526 N N . ILE A 1 110 ? 178.783 144.799 251.003 1.00 87.74 77 ILE A N 1
ATOM 527 C CA . ILE A 1 110 ? 178.252 143.831 250.028 1.00 91.88 77 ILE A CA 1
ATOM 528 C C . ILE A 1 110 ? 177.518 142.630 250.710 1.00 94.41 77 ILE A C 1
ATOM 529 O O . ILE A 1 110 ? 176.326 142.476 250.426 1.00 93.79 77 ILE A O 1
ATOM 534 N N . PRO A 1 111 ? 178.135 141.815 251.620 1.00 89.92 78 PRO A N 1
ATOM 535 C CA . PRO A 1 111 ? 177.375 140.710 252.240 1.00 88.51 78 PRO A CA 1
ATOM 536 C C . PRO A 1 111 ? 176.156 141.157 253.038 1.00 87.17 78 PRO A C 1
ATOM 537 O O . PRO A 1 111 ? 175.120 140.496 252.958 1.00 86.81 78 PRO A O 1
ATOM 541 N N . VAL A 1 112 ? 176.277 142.283 253.787 1.00 79.64 79 VAL A N 1
ATOM 542 C CA . VAL A 1 112 ? 175.193 142.863 254.593 1.00 74.85 79 VAL A CA 1
ATOM 543 C C . VAL A 1 112 ? 174.062 143.297 253.656 1.00 80.20 79 VAL A C 1
ATOM 544 O O . VAL A 1 112 ? 172.917 142.935 253.903 1.00 78.50 79 VAL A O 1
ATOM 548 N N . LEU A 1 113 ? 174.396 144.014 252.560 1.00 79.85 80 LEU A N 1
ATOM 549 C CA . LEU A 1 113 ? 173.432 144.484 251.565 1.00 81.50 80 LEU A CA 1
ATOM 550 C C . LEU A 1 113 ? 172.693 143.323 250.909 1.00 89.51 80 LEU A C 1
ATOM 551 O O . LEU A 1 113 ? 171.465 143.365 250.844 1.00 88.41 80 LEU A O 1
ATOM 556 N N . PHE A 1 114 ? 173.437 142.276 250.475 1.00 90.33 81 PHE A N 1
ATOM 557 C CA . PHE A 1 114 ? 172.898 141.069 249.838 1.00 94.40 81 PHE A CA 1
ATOM 558 C C . PHE A 1 114 ? 171.891 140.332 250.729 1.00 94.08 81 PHE A C 1
ATOM 559 O O . PHE A 1 114 ? 170.884 139.844 250.221 1.00 95.89 81 PHE A O 1
ATOM 567 N N . VAL A 1 115 ? 172.175 140.242 252.041 1.00 85.40 82 VAL A N 1
ATOM 568 C CA . VAL A 1 115 ? 171.321 139.570 253.025 1.00 82.23 82 VAL A CA 1
ATOM 569 C C . VAL A 1 115 ? 169.982 140.324 253.219 1.00 82.90 82 VAL A C 1
ATOM 570 O O . VAL A 1 115 ? 168.932 139.688 253.115 1.00 84.10 82 VAL A O 1
ATOM 574 N N . THR A 1 116 ? 170.012 141.661 253.464 1.00 75.12 83 THR A N 1
ATOM 575 C CA . THR A 1 116 ? 168.779 142.449 253.656 1.00 71.77 83 THR A CA 1
ATOM 576 C C . THR A 1 116 ? 167.936 142.471 252.372 1.00 79.15 83 THR A C 1
ATOM 577 O O . THR A 1 116 ? 166.712 142.371 252.459 1.00 78.81 83 THR A O 1
ATOM 581 N N . VAL A 1 117 ? 168.587 142.576 251.193 1.00 79.00 84 VAL A N 1
ATOM 582 C CA . VAL A 1 117 ? 167.909 142.557 249.893 1.00 83.20 84 VAL A CA 1
ATOM 583 C C . VAL A 1 117 ? 167.334 141.146 249.658 1.00 91.17 84 VAL A C 1
ATOM 584 O O . VAL A 1 117 ? 166.194 141.022 249.214 1.00 92.63 84 VAL A O 1
ATOM 588 N N . GLY A 1 118 ? 168.092 140.121 250.051 1.00 89.28 85 GLY A N 1
ATOM 589 C CA . GLY A 1 118 ? 167.690 138.719 249.967 1.00 92.98 85 GLY A CA 1
ATOM 590 C C . GLY A 1 118 ? 166.468 138.409 250.810 1.00 95.44 85 GLY A C 1
ATOM 591 O O . GLY A 1 118 ? 165.550 137.731 250.343 1.00 98.85 85 GLY A O 1
ATOM 592 N N . PHE A 1 119 ? 166.433 138.932 252.050 1.00 86.82 86 PHE A N 1
ATOM 593 C CA . PHE A 1 119 ? 165.304 138.773 252.968 1.00 84.31 86 PHE A CA 1
ATOM 594 C C . PHE A 1 119 ? 164.135 139.677 252.549 1.00 89.44 86 PHE A C 1
ATOM 595 O O . PHE A 1 119 ? 162.981 139.394 252.885 1.00 89.26 86 PHE A O 1
ATOM 603 N N . GLY A 1 120 ? 164.457 140.751 251.827 1.00 86.71 87 GLY A N 1
ATOM 604 C CA . GLY A 1 120 ? 163.499 141.698 251.272 1.00 86.94 87 GLY A CA 1
ATOM 605 C C . GLY A 1 120 ? 162.757 141.102 250.089 1.00 97.19 87 GLY A C 1
ATOM 606 O O . GLY A 1 120 ? 161.607 141.474 249.835 1.00 98.06 87 GLY A O 1
ATOM 607 N N . ILE A 1 121 ? 163.415 140.160 249.360 1.00 97.82 88 ILE A N 1
ATOM 608 C CA . ILE A 1 121 ? 162.848 139.433 248.217 1.00 104.04 88 ILE A CA 1
ATOM 609 C C . ILE A 1 121 ? 161.689 138.557 248.715 1.00 108.88 88 ILE A C 1
ATOM 610 O O . ILE A 1 121 ? 160.585 138.667 248.176 1.00 111.50 88 ILE A O 1
ATOM 615 N N . ILE A 1 122 ? 161.936 137.724 249.766 1.00 102.91 89 ILE A N 1
ATOM 616 C CA . ILE A 1 122 ? 160.943 136.829 250.394 1.00 102.86 89 ILE A CA 1
ATOM 617 C C . ILE A 1 122 ? 159.716 137.646 250.840 1.00 103.88 89 ILE A C 1
ATOM 618 O O . ILE A 1 122 ? 158.581 137.243 250.571 1.00 106.41 89 ILE A O 1
ATOM 623 N N . GLY A 1 123 ? 159.975 138.793 251.472 1.00 94.83 90 GLY A N 1
ATOM 624 C CA . GLY A 1 123 ? 158.955 139.722 251.936 1.00 91.75 90 GLY A CA 1
ATOM 625 C C . GLY A 1 123 ? 158.170 140.360 250.807 1.00 99.32 90 GLY A C 1
ATOM 626 O O . GLY A 1 123 ? 156.949 140.512 250.923 1.00 99.65 90 GLY A O 1
ATOM 627 N N . PHE A 1 124 ? 158.863 140.726 249.696 1.00 98.50 91 PHE A N 1
ATOM 628 C CA . PHE A 1 124 ? 158.229 141.320 248.512 1.00 102.50 91 PHE A CA 1
ATOM 629 C C . PHE A 1 124 ? 157.298 140.307 247.857 1.00 112.49 91 PHE A C 1
ATOM 630 O O . PHE A 1 124 ? 156.217 140.681 247.402 1.00 114.46 91 PHE A O 1
ATOM 638 N N . LEU A 1 125 ? 157.719 139.027 247.821 1.00 111.96 92 LEU A N 1
ATOM 639 C CA . LEU A 1 125 ? 156.919 137.934 247.280 1.00 117.71 92 LEU A CA 1
ATOM 640 C C . LEU A 1 125 ? 155.735 137.666 248.206 1.00 119.96 92 LEU A C 1
ATOM 641 O O . LEU A 1 125 ? 154.614 137.540 247.715 1.00 123.82 92 LEU A O 1
ATOM 646 N N . ASP A 1 126 ? 155.974 137.653 249.543 1.00 110.48 93 ASP A N 1
ATOM 647 C CA . ASP A 1 126 ? 154.955 137.435 250.579 1.00 108.10 93 ASP A CA 1
ATOM 648 C C . ASP A 1 126 ? 153.827 138.462 250.476 1.00 111.97 93 ASP A C 1
ATOM 649 O O . ASP A 1 126 ? 152.658 138.072 250.408 1.00 114.34 93 ASP A O 1
ATOM 654 N N . ASP A 1 127 ? 154.183 139.766 250.430 1.00 105.72 94 ASP A N 1
ATOM 655 C CA . ASP A 1 127 ? 153.227 140.869 250.320 1.00 105.22 94 ASP A CA 1
ATOM 656 C C . ASP A 1 127 ? 152.518 140.926 248.959 1.00 115.13 94 ASP A C 1
ATOM 657 O O . ASP A 1 127 ? 151.424 141.485 248.873 1.00 116.14 94 ASP A O 1
ATOM 662 N N . TYR A 1 128 ? 153.122 140.332 247.909 1.00 115.73 95 TYR A N 1
ATOM 663 C CA . TYR A 1 128 ? 152.517 140.261 246.580 1.00 122.53 95 TYR A CA 1
ATOM 664 C C . TYR A 1 128 ? 151.384 139.227 246.609 1.00 129.78 95 TYR A C 1
ATOM 665 O O . TYR A 1 128 ? 150.339 139.453 245.998 1.00 133.80 95 TYR A O 1
ATOM 674 N N . ILE A 1 129 ? 151.582 138.118 247.366 1.00 124.31 96 ILE A N 1
ATOM 675 C CA . ILE A 1 129 ? 150.595 137.049 247.586 1.00 127.14 96 ILE A CA 1
ATOM 676 C C . ILE A 1 129 ? 149.434 137.627 248.427 1.00 128.62 96 ILE A C 1
ATOM 677 O O . ILE A 1 129 ? 148.272 137.315 248.167 1.00 132.43 96 ILE A O 1
ATOM 682 N N . LYS A 1 130 ? 149.767 138.499 249.406 1.00 119.09 97 LYS A N 1
ATOM 683 C CA . LYS A 1 130 ? 148.844 139.184 250.321 1.00 115.87 97 LYS A CA 1
ATOM 684 C C . LYS A 1 130 ? 147.776 140.018 249.587 1.00 123.31 97 LYS A C 1
ATOM 685 O O . LYS A 1 130 ? 146.655 140.138 250.089 1.00 123.56 97 LYS A O 1
ATOM 691 N N . ILE A 1 131 ? 148.118 140.580 248.406 1.00 122.34 98 ILE A N 1
ATOM 692 C CA . ILE A 1 131 ? 147.195 141.378 247.587 1.00 126.08 98 ILE A CA 1
ATOM 693 C C . ILE A 1 131 ? 146.485 140.478 246.547 1.00 137.37 98 ILE A C 1
ATOM 694 O O . ILE A 1 131 ? 145.257 140.519 246.440 1.00 140.58 98 ILE A O 1
ATOM 699 N N . VAL A 1 132 ? 147.260 139.660 245.806 1.00 136.32 99 VAL A N 1
ATOM 700 C CA . VAL A 1 132 ? 146.752 138.736 244.786 1.00 158.95 99 VAL A CA 1
ATOM 701 C C . VAL A 1 132 ? 146.092 137.531 245.468 1.00 157.72 99 VAL A C 1
ATOM 702 O O . VAL A 1 132 ? 144.952 137.623 245.918 1.00 108.68 99 VAL A O 1
ATOM 706 N N . LYS A 1 140 ? 151.911 129.196 254.462 1.00 131.50 107 LYS A N 1
ATOM 707 C CA . LYS A 1 140 ? 152.786 130.367 254.444 1.00 126.00 107 LYS A CA 1
ATOM 708 C C . LYS A 1 140 ? 153.826 130.395 255.590 1.00 124.82 107 LYS A C 1
ATOM 709 O O . LYS A 1 140 ? 154.977 130.692 255.269 1.00 122.92 107 LYS A O 1
ATOM 715 N N . PRO A 1 141 ? 153.512 130.118 256.896 1.00 118.96 108 PRO A N 1
ATOM 716 C CA . PRO A 1 141 ? 154.571 130.166 257.928 1.00 114.60 108 PRO A CA 1
ATOM 717 C C . PRO A 1 141 ? 155.739 129.216 257.651 1.00 121.75 108 PRO A C 1
ATOM 718 O O . PRO A 1 141 ? 156.893 129.597 257.853 1.00 118.14 108 PRO A O 1
ATOM 722 N N . MET A 1 142 ? 155.442 128.006 257.142 1.00 125.05 109 MET A N 1
ATOM 723 C CA . MET A 1 142 ? 156.457 127.018 256.778 1.00 128.52 109 MET A CA 1
ATOM 724 C C . MET A 1 142 ? 157.174 127.411 255.483 1.00 134.21 109 MET A C 1
ATOM 725 O O . MET A 1 142 ? 158.353 127.093 255.328 1.00 134.46 109 MET A O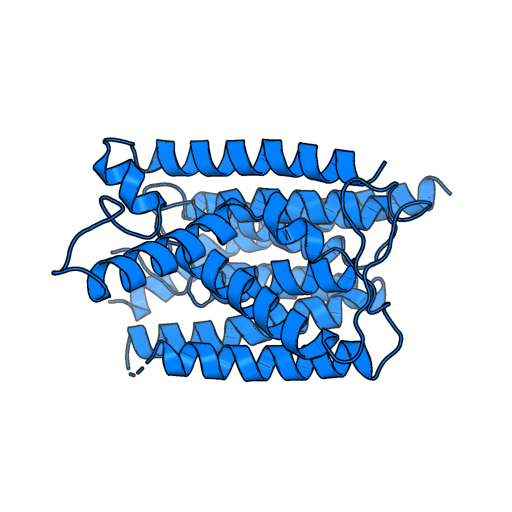 1
ATOM 730 N N . GLN A 1 143 ? 156.474 128.130 254.575 1.00 131.62 110 GLN A N 1
ATOM 731 C CA . GLN A 1 143 ? 157.021 128.637 253.309 1.00 132.89 110 GLN A CA 1
ATOM 732 C C . GLN A 1 143 ? 157.996 129.795 253.578 1.00 130.40 110 GLN A C 1
ATOM 733 O O . GLN A 1 143 ? 159.002 129.927 252.877 1.00 130.83 110 GLN A O 1
ATOM 739 N N . LYS A 1 144 ? 157.681 130.633 254.589 1.00 121.02 111 LYS A N 1
ATOM 740 C CA . LYS A 1 144 ? 158.484 131.778 255.022 1.00 115.13 111 LYS A CA 1
ATOM 741 C C . LYS A 1 144 ? 159.797 131.271 255.622 1.00 118.07 111 LYS A C 1
ATOM 742 O O . LYS A 1 144 ? 160.856 131.811 255.306 1.00 116.39 111 LYS A O 1
ATOM 748 N N . LEU A 1 145 ? 159.720 130.205 256.447 1.00 115.71 112 LEU A N 1
ATOM 749 C CA . LEU A 1 145 ? 160.862 129.550 257.094 1.00 115.07 112 LEU A CA 1
ATOM 750 C C . LEU A 1 145 ? 161.782 128.856 256.075 1.00 121.60 112 LEU A C 1
ATOM 751 O O . LEU A 1 145 ? 162.984 128.755 256.318 1.00 120.38 112 LEU A O 1
ATOM 756 N N . VAL A 1 146 ? 161.219 128.402 254.935 1.00 121.77 113 VAL A N 1
ATOM 757 C CA . VAL A 1 146 ? 161.964 127.772 253.838 1.00 126.17 113 VAL A CA 1
ATOM 758 C C . VAL A 1 146 ? 162.795 128.849 253.110 1.00 126.70 113 VAL A C 1
ATOM 759 O O . VAL A 1 146 ? 163.985 128.637 252.873 1.00 127.43 113 VAL A O 1
ATOM 763 N N . GLY A 1 147 ? 162.163 129.987 252.800 1.00 119.37 114 GLY A N 1
ATOM 764 C CA . GLY A 1 147 ? 162.796 131.119 252.129 1.00 117.16 114 GLY A CA 1
ATOM 765 C C . GLY A 1 147 ? 163.947 131.707 252.923 1.00 115.38 114 GLY A C 1
ATOM 766 O O . GLY A 1 147 ? 165.007 132.004 252.362 1.00 115.73 114 GLY A O 1
ATOM 767 N N . GLN A 1 148 ? 163.745 131.846 254.250 1.00 106.52 115 GLN A N 1
ATOM 768 C CA . GLN A 1 148 ? 164.729 132.349 255.214 1.00 101.16 115 GLN A CA 1
ATOM 769 C C . GLN A 1 148 ? 165.919 131.390 255.321 1.00 106.58 115 GLN A C 1
ATOM 770 O O . GLN A 1 148 ? 167.037 131.839 255.561 1.00 104.30 115 GLN A O 1
ATOM 776 N N . PHE A 1 149 ? 165.670 130.075 255.143 1.00 107.45 116 PHE A N 1
ATOM 777 C CA . PHE A 1 149 ? 166.670 129.001 255.204 1.00 110.53 116 PHE A CA 1
ATOM 778 C C . PHE A 1 149 ? 167.659 129.047 254.032 1.00 116.91 116 PHE A C 1
ATOM 779 O O . PHE A 1 149 ? 168.835 128.740 254.229 1.00 117.36 116 PHE A O 1
ATOM 787 N N . ILE A 1 150 ? 167.184 129.423 252.821 1.00 115.10 117 ILE A N 1
ATOM 788 C CA . ILE A 1 150 ? 168.008 129.518 251.605 1.00 118.60 117 ILE A CA 1
ATOM 789 C C . ILE A 1 150 ? 169.030 130.663 251.721 1.00 117.32 117 ILE A C 1
ATOM 790 O O . ILE A 1 150 ? 170.218 130.428 251.497 1.00 118.85 117 ILE A O 1
ATOM 795 N N . ILE A 1 151 ? 168.561 131.887 252.078 1.00 107.64 118 ILE A N 1
ATOM 796 C CA . ILE A 1 151 ? 169.382 133.101 252.237 1.00 103.05 118 ILE A CA 1
ATOM 797 C C . ILE A 1 151 ? 170.467 132.911 253.312 1.00 103.01 118 ILE A C 1
ATOM 798 O O . ILE A 1 151 ? 171.622 133.281 253.078 1.00 103.18 118 ILE A O 1
ATOM 803 N N . THR A 1 152 ? 170.101 132.302 254.463 1.00 96.23 119 THR A N 1
ATOM 804 C CA . THR A 1 152 ? 171.019 132.014 255.576 1.00 93.72 119 THR A CA 1
ATOM 805 C C . THR A 1 152 ? 172.158 131.081 255.125 1.00 101.70 119 THR A C 1
ATOM 806 O O . THR A 1 152 ? 173.304 131.292 255.521 1.00 100.86 119 THR A O 1
ATOM 810 N N . GLY A 1 153 ? 171.826 130.100 254.281 1.00 102.42 120 GLY A N 1
ATOM 811 C CA . GLY A 1 153 ? 172.772 129.148 253.709 1.00 107.45 120 GLY A CA 1
ATOM 812 C C . GLY A 1 153 ? 173.830 129.802 252.842 1.00 111.94 120 GLY A C 1
ATOM 813 O O . GLY A 1 153 ? 175.019 129.521 253.011 1.00 112.93 120 GLY A O 1
ATOM 814 N N . ILE A 1 154 ? 173.411 130.705 251.923 1.00 108.16 121 ILE A N 1
ATOM 815 C CA . ILE A 1 154 ? 174.318 131.452 251.030 1.00 109.66 121 ILE A CA 1
ATOM 816 C C . ILE A 1 154 ? 175.250 132.342 251.872 1.00 108.41 121 ILE A C 1
ATOM 817 O O . ILE A 1 154 ? 176.436 132.445 251.556 1.00 110.27 121 ILE A O 1
ATOM 822 N N . PHE A 1 155 ? 174.713 132.951 252.958 1.00 98.57 122 PHE A N 1
ATOM 823 C CA . PHE A 1 155 ? 175.474 133.782 253.896 1.00 93.67 122 PHE A CA 1
ATOM 824 C C . PHE A 1 155 ? 176.452 132.923 254.713 1.00 100.51 122 PHE A C 1
ATOM 825 O O . PHE A 1 155 ? 177.569 133.369 254.973 1.00 99.45 122 PHE A O 1
ATOM 833 N N . ALA A 1 156 ? 176.051 131.677 255.070 1.00 100.91 123 ALA A N 1
ATOM 834 C CA . ALA A 1 156 ? 176.899 130.714 255.789 1.00 103.74 123 ALA A CA 1
ATOM 835 C C . ALA A 1 156 ? 178.071 130.309 254.899 1.00 115.69 123 ALA A C 1
ATOM 836 O O . ALA A 1 156 ? 179.185 130.131 255.394 1.00 116.23 123 ALA A O 1
ATOM 838 N N . TRP A 1 157 ? 177.812 130.191 253.581 1.00 118.40 124 TRP A N 1
ATOM 839 C CA . TRP A 1 157 ? 178.792 129.853 252.551 1.00 125.49 124 TRP A CA 1
ATOM 840 C C . TRP A 1 157 ? 179.824 130.987 252.415 1.00 129.04 124 TRP A C 1
ATOM 841 O O . TRP A 1 157 ? 181.020 130.706 252.341 1.00 132.21 124 TRP A O 1
ATOM 852 N N . TYR A 1 158 ? 179.361 132.259 252.412 1.00 121.48 125 TYR A N 1
ATOM 853 C CA . TYR A 1 158 ? 180.226 133.440 252.318 1.00 120.22 125 TYR A CA 1
ATOM 854 C C . TYR A 1 158 ? 181.180 133.544 253.519 1.00 123.01 125 TYR A C 1
ATOM 855 O O . TYR A 1 158 ? 182.349 133.899 253.338 1.00 124.49 125 TYR A O 1
ATOM 864 N N . LEU A 1 159 ? 180.669 133.271 254.738 1.00 116.83 126 LEU A N 1
ATOM 865 C CA . LEU A 1 159 ? 181.435 133.355 255.986 1.00 114.93 126 LEU A CA 1
ATOM 866 C C . LEU A 1 159 ? 182.509 132.279 256.129 1.00 126.38 126 LEU A C 1
ATOM 867 O O . LEU A 1 159 ? 183.601 132.584 256.614 1.00 126.79 126 LEU A O 1
ATOM 872 N N . LEU A 1 160 ? 182.200 131.025 255.742 1.00 128.31 127 LEU A N 1
ATOM 873 C CA . LEU A 1 160 ? 183.135 129.909 255.879 1.00 134.35 127 LEU A CA 1
ATOM 874 C C . LEU A 1 160 ? 184.165 129.792 254.762 1.00 146.12 127 LEU A C 1
ATOM 875 O O . LEU A 1 160 ? 185.305 129.429 255.047 1.00 148.98 127 LEU A O 1
ATOM 880 N N . ASN A 1 161 ? 183.770 130.049 253.499 1.00 146.14 128 ASN A N 1
ATOM 881 C CA . ASN A 1 161 ? 184.671 129.912 252.350 1.00 153.10 128 ASN A CA 1
ATOM 882 C C . ASN A 1 161 ? 185.696 131.041 252.239 1.00 156.77 128 ASN A C 1
ATOM 883 O O . ASN A 1 161 ? 186.882 130.752 252.047 1.00 161.66 128 ASN A O 1
ATOM 888 N N . SER A 1 162 ? 185.258 132.310 252.348 1.00 147.44 129 SER A N 1
ATOM 889 C CA . SER A 1 162 ? 186.175 133.450 252.281 1.00 146.42 129 SER A CA 1
ATOM 890 C C . SER A 1 162 ? 186.717 133.784 253.673 1.00 145.50 129 SER A C 1
ATOM 891 O O . SER A 1 162 ? 186.130 133.374 254.679 1.00 142.03 129 SER A O 1
ATOM 894 N N . GLY A 1 163 ? 187.837 134.505 253.713 1.00 141.82 130 GLY A N 1
ATOM 895 C CA . GLY A 1 163 ? 188.487 134.896 254.958 1.00 138.24 130 GLY A CA 1
ATOM 896 C C . GLY A 1 163 ? 188.439 136.382 255.245 1.00 136.21 130 GLY A C 1
ATOM 897 O O . GLY A 1 163 ? 189.416 136.942 255.749 1.00 136.34 130 GLY A O 1
ATOM 898 N N . GLU A 1 164 ? 187.302 137.030 254.935 1.00 127.37 131 GLU A N 1
ATOM 899 C CA . GLU A 1 164 ? 187.116 138.464 255.154 1.00 121.61 131 GLU A CA 1
ATOM 900 C C . GLU A 1 164 ? 186.866 138.785 256.624 1.00 118.01 131 GLU A C 1
ATOM 901 O O . GLU A 1 164 ? 187.281 139.847 257.096 1.00 115.09 131 GLU A O 1
ATOM 907 N N . VAL A 1 165 ? 186.180 137.871 257.339 1.00 111.57 132 VAL A N 1
ATOM 908 C CA . VAL A 1 165 ? 185.811 138.016 258.752 1.00 105.90 132 VAL A CA 1
ATOM 909 C C . VAL A 1 165 ? 186.008 136.689 259.527 1.00 110.06 132 VAL A C 1
ATOM 910 O O . VAL A 1 165 ? 185.926 135.609 258.937 1.00 113.36 132 VAL A O 1
ATOM 914 N N . GLY A 1 166 ? 186.302 136.805 260.823 1.00 103.09 133 GLY A N 1
ATOM 915 C CA . GLY A 1 166 ? 186.488 135.679 261.729 1.00 104.05 133 GLY A CA 1
ATOM 916 C C . GLY A 1 166 ? 185.162 135.106 262.186 1.00 103.41 133 GLY A C 1
ATOM 917 O O . GLY A 1 166 ? 184.195 135.850 262.380 1.00 98.34 133 GLY A O 1
ATOM 918 N N . THR A 1 167 ? 185.112 133.776 262.355 1.00 101.79 134 THR A N 1
ATOM 919 C CA . THR A 1 167 ? 183.924 133.022 262.767 1.00 99.48 134 THR A CA 1
ATOM 920 C C . THR A 1 167 ? 183.670 133.048 264.284 1.00 99.30 134 THR A C 1
ATOM 921 O O . THR A 1 167 ? 182.608 132.610 264.716 1.00 97.24 134 THR A O 1
ATOM 925 N N . ASP A 1 168 ? 184.627 133.550 265.086 1.00 96.02 135 ASP A N 1
ATOM 926 C CA . ASP A 1 168 ? 184.529 133.622 266.551 1.00 94.67 135 ASP A CA 1
ATOM 927 C C . ASP A 1 168 ? 183.442 134.566 267.035 1.00 93.93 135 ASP A C 1
ATOM 928 O O . ASP A 1 168 ? 183.030 135.460 266.294 1.00 91.82 135 ASP A O 1
ATOM 933 N N . MET A 1 169 ? 182.968 134.369 268.275 1.00 88.71 136 MET A N 1
ATOM 934 C CA . MET A 1 169 ? 181.920 135.214 268.855 1.00 83.12 136 MET A CA 1
ATOM 935 C C . MET A 1 169 ? 182.433 135.880 270.123 1.00 83.48 136 MET A C 1
ATOM 936 O O . MET A 1 169 ? 182.821 135.184 271.061 1.00 85.56 136 MET A O 1
ATOM 941 N N . LEU A 1 170 ? 182.410 137.220 270.170 1.00 74.95 137 LEU A N 1
ATOM 942 C CA . LEU A 1 170 ? 182.822 137.931 271.371 1.00 73.94 137 LEU A CA 1
ATOM 943 C C . LEU A 1 170 ? 181.762 137.797 272.473 1.00 77.54 137 LEU A C 1
ATOM 944 O O . LEU A 1 170 ? 180.559 138.043 272.248 1.00 73.34 137 LEU A O 1
ATOM 949 N N . ILE A 1 171 ? 182.239 137.370 273.659 1.00 77.81 138 ILE A N 1
ATOM 950 C CA . ILE A 1 171 ? 181.464 137.208 274.886 1.00 78.18 138 ILE A CA 1
ATOM 951 C C . ILE A 1 171 ? 181.271 138.614 275.516 1.00 80.32 138 ILE A C 1
ATOM 952 O O . ILE A 1 171 ? 182.270 139.322 275.697 1.00 80.95 138 ILE A O 1
ATOM 957 N N . PRO A 1 172 ? 180.016 139.025 275.843 1.00 74.74 139 PRO A N 1
ATOM 958 C CA . PRO A 1 172 ? 179.768 140.397 276.327 1.00 72.83 139 PRO A CA 1
ATOM 959 C C . PRO A 1 172 ? 180.638 140.957 277.478 1.00 81.79 139 PRO A C 1
ATOM 960 O O . PRO A 1 172 ? 181.503 141.792 277.184 1.00 81.98 139 PRO A O 1
ATOM 964 N N . PHE A 1 173 ? 180.425 140.584 278.756 1.00 80.92 140 PHE A N 1
ATOM 965 C CA . PHE A 1 173 ? 181.212 141.238 279.815 1.00 83.10 140 PHE A CA 1
ATOM 966 C C . PHE A 1 173 ? 182.501 140.483 280.171 1.00 90.69 140 PHE A C 1
ATOM 967 O O . PHE A 1 173 ? 182.653 140.009 281.300 1.00 94.38 140 PHE A O 1
ATOM 975 N N . THR A 1 174 ? 183.448 140.402 279.210 1.00 86.68 141 THR A N 1
ATOM 976 C CA . THR A 1 174 ? 184.721 139.691 279.419 1.00 91.28 141 THR A CA 1
ATOM 977 C C . THR A 1 174 ? 185.953 140.615 279.353 1.00 95.83 141 THR A C 1
ATOM 978 O O . THR A 1 174 ? 186.855 140.459 280.172 1.00 100.21 141 THR A O 1
ATOM 982 N N . GLY A 1 175 ? 185.972 141.561 278.416 1.00 88.45 142 GLY A N 1
ATOM 983 C CA . GLY A 1 175 ? 187.064 142.520 278.269 1.00 88.94 142 GLY A CA 1
ATOM 984 C C . GLY A 1 175 ? 187.232 143.122 276.886 1.00 89.95 142 GLY A C 1
ATOM 985 O O . GLY A 1 175 ? 188.329 143.574 276.542 1.00 91.22 142 GLY A O 1
ATOM 986 N N . GLY A 1 176 ? 186.150 143.137 276.103 1.00 82.63 143 GLY A N 1
ATOM 987 C CA . GLY A 1 176 ? 186.120 143.693 274.752 1.00 79.40 143 GLY A CA 1
ATOM 988 C C . GLY A 1 176 ? 186.890 142.908 273.710 1.00 84.52 143 GLY A C 1
ATOM 989 O O . GLY A 1 176 ? 187.342 141.796 273.982 1.00 87.20 143 GLY A O 1
ATOM 990 N N . PHE A 1 177 ? 187.048 143.487 272.503 1.00 79.45 144 PHE A N 1
ATOM 991 C CA . PHE A 1 177 ? 187.774 142.853 271.400 1.00 81.89 144 PHE A CA 1
ATOM 992 C C . PHE A 1 177 ? 189.268 142.698 271.684 1.00 92.28 144 PHE A C 1
ATOM 993 O O . PHE A 1 177 ? 189.872 141.723 271.226 1.00 95.64 144 PHE A O 1
ATOM 1001 N N . ASP A 1 178 ? 189.853 143.640 272.464 1.00 90.11 145 ASP A N 1
ATOM 1002 C CA . ASP A 1 178 ? 191.262 143.623 272.860 1.00 94.78 145 ASP A CA 1
ATOM 1003 C C . ASP A 1 178 ? 191.502 142.455 273.820 1.00 101.67 145 ASP A C 1
ATOM 1004 O O . ASP A 1 178 ? 192.105 141.465 273.409 1.00 105.17 145 ASP A O 1
ATOM 1009 N N . GLY A 1 179 ? 190.969 142.541 275.042 1.00 97.13 146 GLY A N 1
ATOM 1010 C CA . GLY A 1 179 ? 191.067 141.471 276.032 1.00 100.61 146 GLY A CA 1
ATOM 1011 C C . GLY A 1 179 ? 190.076 140.369 275.717 1.00 103.31 146 GLY A C 1
ATOM 1012 O O . GLY A 1 179 ? 190.332 139.534 274.846 1.00 105.22 146 GLY A O 1
ATOM 1013 N N . GLY A 1 180 ? 188.942 140.403 276.419 1.00 96.62 147 GLY A N 1
ATOM 1014 C CA . GLY A 1 180 ? 187.779 139.527 276.275 1.00 94.09 147 GLY A CA 1
ATOM 1015 C C . GLY A 1 180 ? 187.980 138.032 276.179 1.00 100.99 147 GLY A C 1
ATOM 1016 O O . GLY A 1 180 ? 189.008 137.496 276.599 1.00 106.39 147 GLY A O 1
ATOM 1017 N N . SER A 1 181 ? 186.956 137.359 275.649 1.00 94.58 148 SER A N 1
ATOM 1018 C CA . SER A 1 181 ? 186.886 135.915 275.435 1.00 97.36 148 SER A CA 1
ATOM 1019 C C . SER A 1 181 ? 186.085 135.659 274.167 1.00 96.73 148 SER A C 1
ATOM 1020 O O . SER A 1 181 ? 185.036 136.278 273.979 1.00 92.32 148 SER A O 1
ATOM 1023 N N . PHE A 1 182 ? 186.581 134.775 273.290 1.00 94.71 149 PHE A N 1
ATOM 1024 C CA . PHE A 1 182 ? 185.923 134.457 272.027 1.00 92.25 149 PHE A CA 1
ATOM 1025 C C . PHE A 1 182 ? 185.374 133.036 271.973 1.00 100.44 149 PHE A C 1
ATOM 1026 O O . PHE A 1 182 ? 186.141 132.072 271.945 1.00 105.69 149 PHE A O 1
ATOM 1034 N N . LEU A 1 183 ? 184.041 132.909 271.952 1.00 94.80 150 LEU A N 1
ATOM 1035 C CA . LEU A 1 183 ? 183.346 131.627 271.865 1.00 97.29 150 LEU A CA 1
ATOM 1036 C C . LEU A 1 183 ? 183.453 131.068 270.450 1.00 104.62 150 LEU A C 1
ATOM 1037 O O . LEU A 1 183 ? 183.182 131.768 269.472 1.00 100.77 150 LEU A O 1
ATOM 1042 N N . SER A 1 184 ? 183.864 129.802 270.361 1.00 108.71 151 SER A N 1
ATOM 1043 C CA . SER A 1 184 ? 184.014 129.055 269.116 1.00 112.08 151 SER A CA 1
ATOM 1044 C C . SER A 1 184 ? 183.473 127.649 269.322 1.00 121.85 151 SER A C 1
ATOM 1045 O O . SER A 1 184 ? 183.645 127.094 270.408 1.00 124.33 151 SER A O 1
ATOM 1048 N N . LEU A 1 185 ? 182.817 127.076 268.298 1.00 120.69 152 LEU A N 1
ATOM 1049 C CA . LEU A 1 185 ? 182.309 125.702 268.374 1.00 125.62 152 LEU A CA 1
ATOM 1050 C C . LEU A 1 185 ? 182.545 124.908 267.064 1.00 134.08 152 LEU A C 1
ATOM 1051 O O . LEU A 1 185 ? 182.443 123.681 267.072 1.00 138.66 152 LEU A O 1
ATOM 1056 N N . GLY A 1 186 ? 182.933 125.618 265.998 1.00 129.35 153 GLY A N 1
ATOM 1057 C CA . GLY A 1 186 ? 183.284 125.072 264.688 1.00 133.01 153 GLY A CA 1
ATOM 1058 C C . GLY A 1 186 ? 182.192 124.319 263.960 1.00 137.40 153 GLY A C 1
ATOM 1059 O O . GLY A 1 186 ? 181.596 124.841 263.015 1.00 134.31 153 GLY A O 1
ATOM 1060 N N . ILE A 1 187 ? 181.967 123.061 264.374 1.00 138.31 154 ILE A N 1
ATOM 1061 C CA . ILE A 1 187 ? 180.953 122.143 263.834 1.00 140.13 154 ILE A CA 1
ATOM 1062 C C . ILE A 1 187 ? 179.557 122.758 264.028 1.00 136.36 154 ILE A C 1
ATOM 1063 O O . ILE A 1 187 ? 178.731 122.726 263.114 1.00 135.19 154 ILE A O 1
ATOM 1068 N N . PHE A 1 188 ? 179.330 123.347 265.214 1.00 127.66 155 PHE A N 1
ATOM 1069 C CA . PHE A 1 188 ? 178.082 123.980 265.610 1.00 121.92 155 PHE A CA 1
ATOM 1070 C C . PHE A 1 188 ? 177.929 125.421 265.087 1.00 119.54 155 PHE A C 1
ATOM 1071 O O . PHE A 1 188 ? 176.896 126.028 265.364 1.00 115.03 155 PHE A O 1
ATOM 1079 N N . PHE A 1 189 ? 178.916 125.959 264.315 1.00 115.50 156 PHE A N 1
ATOM 1080 C CA . PHE A 1 189 ? 178.842 127.323 263.761 1.00 109.85 156 PHE A CA 1
ATOM 1081 C C . PHE A 1 189 ? 177.616 127.512 262.861 1.00 110.73 156 PHE A C 1
ATOM 1082 O O . PHE A 1 189 ? 176.861 128.461 263.075 1.00 105.83 156 PHE A O 1
ATOM 1090 N N . VAL A 1 190 ? 177.420 126.612 261.875 1.00 110.35 157 VAL A N 1
ATOM 1091 C CA . VAL A 1 190 ? 176.290 126.643 260.937 1.00 109.42 157 VAL A CA 1
ATOM 1092 C C . VAL A 1 190 ? 174.941 126.440 261.682 1.00 110.18 157 VAL A C 1
ATOM 1093 O O . VAL A 1 190 ? 174.097 127.324 261.541 1.00 105.88 157 VAL A O 1
ATOM 1097 N N . PRO A 1 191 ? 174.715 125.377 262.517 1.00 108.55 158 PRO A N 1
ATOM 1098 C CA . PRO A 1 191 ? 173.434 125.279 263.247 1.00 106.13 158 PRO A CA 1
ATOM 1099 C C . PRO A 1 191 ? 173.154 126.475 264.165 1.00 104.24 158 PRO A C 1
ATOM 1100 O O . PRO A 1 191 ? 172.005 126.914 264.240 1.00 100.58 158 PRO A O 1
ATOM 1104 N N . ALA A 1 192 ? 174.201 127.018 264.837 1.00 99.98 159 ALA A N 1
ATOM 1105 C CA . ALA A 1 192 ? 174.073 128.190 265.713 1.00 95.14 159 ALA A CA 1
ATOM 1106 C C . ALA A 1 192 ? 173.707 129.437 264.919 1.00 95.35 159 ALA A C 1
ATOM 1107 O O . ALA A 1 192 ? 172.943 130.257 265.424 1.00 90.78 159 ALA A O 1
ATOM 1109 N N . LEU A 1 193 ? 174.235 129.569 263.677 1.00 94.03 160 LEU A N 1
ATOM 1110 C CA . LEU A 1 193 ? 173.939 130.682 262.773 1.00 91.40 160 LEU A CA 1
ATOM 1111 C C . LEU A 1 193 ? 172.467 130.644 262.372 1.00 96.61 160 LEU A C 1
ATOM 1112 O O . LEU A 1 193 ? 171.788 131.665 262.492 1.00 92.30 160 LEU A O 1
ATOM 1117 N N . PHE A 1 194 ? 171.973 129.464 261.935 1.00 98.45 161 PHE A N 1
ATOM 1118 C CA . PHE A 1 194 ? 170.581 129.266 261.538 1.00 98.92 161 PHE A CA 1
ATOM 1119 C C . PHE A 1 194 ? 169.611 129.588 262.675 1.00 101.09 161 PHE A C 1
ATOM 1120 O O . PHE A 1 194 ? 168.685 130.368 262.459 1.00 97.99 161 PHE A O 1
ATOM 1128 N N . PHE A 1 195 ? 169.905 129.099 263.861 1.00 99.21 162 PHE A N 1
ATOM 1129 C CA . PHE A 1 195 ? 169.082 129.312 265.024 1.00 97.38 162 PHE A CA 1
ATOM 1130 C C . PHE A 1 195 ? 168.944 130.754 265.503 1.00 96.29 162 PHE A C 1
ATOM 1131 O O . PHE A 1 195 ? 167.871 131.173 265.899 1.00 93.44 162 PHE A O 1
ATOM 1139 N N . ILE A 1 196 ? 170.039 131.502 265.493 1.00 91.28 163 ILE A N 1
ATOM 1140 C CA . ILE A 1 196 ? 170.033 132.925 265.839 1.00 86.45 163 ILE A CA 1
ATOM 1141 C C . ILE A 1 196 ? 169.480 133.788 264.676 1.00 86.78 163 ILE A C 1
ATOM 1142 O O . ILE A 1 196 ? 168.705 134.708 264.948 1.00 83.06 163 ILE A O 1
ATOM 1147 N N . MET A 1 197 ? 169.834 133.476 263.404 1.00 84.16 164 MET A N 1
ATOM 1148 C CA . MET A 1 197 ? 169.344 134.221 262.238 1.00 82.27 164 MET A CA 1
ATOM 1149 C C . MET A 1 197 ? 167.828 134.091 262.079 1.00 84.45 164 MET A C 1
ATOM 1150 O O . MET A 1 197 ? 167.174 135.092 261.792 1.00 81.54 164 MET A O 1
ATOM 1155 N N . LEU A 1 198 ? 167.271 132.870 262.273 1.00 82.44 165 LEU A N 1
ATOM 1156 C CA . LEU A 1 198 ? 165.828 132.639 262.186 1.00 82.02 165 LEU A CA 1
ATOM 1157 C C . LEU A 1 198 ? 165.124 133.303 263.371 1.00 79.92 165 LEU A C 1
ATOM 1158 O O . LEU A 1 198 ? 164.076 133.914 263.184 1.00 77.74 165 LEU A O 1
ATOM 1163 N N . GLY A 1 199 ? 165.729 133.209 264.558 1.00 74.43 166 GLY A N 1
ATOM 1164 C CA . GLY A 1 199 ? 165.218 133.821 265.782 1.00 71.29 166 GLY A CA 1
ATOM 1165 C C . GLY A 1 199 ? 165.134 135.335 265.679 1.00 70.52 166 GLY A C 1
ATOM 1166 O O . GLY A 1 199 ? 164.091 135.924 265.998 1.00 67.89 166 GLY A O 1
ATOM 1167 N N . THR A 1 200 ? 166.232 135.967 265.185 1.00 65.06 167 THR A N 1
ATOM 1168 C CA . THR A 1 200 ? 166.319 137.412 264.965 1.00 61.27 167 THR A CA 1
ATOM 1169 C C . THR A 1 200 ? 165.302 137.850 263.896 1.00 64.43 167 THR A C 1
ATOM 1170 O O . THR A 1 200 ? 164.522 138.762 264.160 1.00 62.33 167 THR A O 1
ATOM 1174 N N . ASP A 1 201 ? 165.295 137.190 262.718 1.00 62.71 168 ASP A N 1
ATOM 1175 C CA . ASP A 1 201 ? 164.385 137.525 261.622 1.00 63.30 168 ASP A CA 1
ATOM 1176 C C . ASP A 1 201 ? 162.905 137.422 261.995 1.00 67.75 168 ASP A C 1
ATOM 1177 O O . ASP A 1 201 ? 162.127 138.328 261.662 1.00 66.75 168 ASP A O 1
ATOM 1182 N N . ASN A 1 202 ? 162.520 136.343 262.700 1.00 64.95 169 ASN A N 1
ATOM 1183 C CA . ASN A 1 202 ? 161.138 136.169 263.144 1.00 64.90 169 ASN A CA 1
ATOM 1184 C C . ASN A 1 202 ? 160.802 137.131 264.288 1.00 65.17 169 ASN A C 1
ATOM 1185 O O . ASN A 1 202 ? 159.708 137.690 264.304 1.00 64.80 169 ASN A O 1
ATOM 1190 N N . GLY A 1 203 ? 161.765 137.370 265.175 1.00 59.61 170 GLY A N 1
ATOM 1191 C CA . GLY A 1 203 ? 161.630 138.313 266.282 1.00 56.60 170 GLY A CA 1
ATOM 1192 C C . GLY A 1 203 ? 161.351 139.729 265.815 1.00 57.45 170 GLY A C 1
ATOM 1193 O O . GLY A 1 203 ? 160.475 140.400 266.368 1.00 55.72 170 GLY A O 1
ATOM 1194 N N . VAL A 1 204 ? 162.076 140.173 264.762 1.00 53.52 171 VAL A N 1
ATOM 1195 C CA . VAL A 1 204 ? 161.917 141.491 264.130 1.00 51.52 171 VAL A CA 1
ATOM 1196 C C . VAL A 1 204 ? 160.534 141.563 263.421 1.00 58.28 171 VAL A C 1
ATOM 1197 O O . VAL A 1 204 ? 159.831 142.565 263.554 1.00 56.82 171 VAL A O 1
ATOM 1201 N N . ASN A 1 205 ? 160.144 140.480 262.716 1.00 58.76 172 ASN A N 1
ATOM 1202 C CA . ASN A 1 205 ? 158.862 140.339 262.006 1.00 60.84 172 ASN A CA 1
ATOM 1203 C C . ASN A 1 205 ? 157.673 140.449 262.971 1.00 64.36 172 ASN A C 1
ATOM 1204 O O . ASN A 1 205 ? 156.669 141.088 262.634 1.00 65.32 172 ASN A O 1
ATOM 1209 N N . PHE A 1 206 ? 157.797 139.841 264.170 1.00 59.46 173 PHE A N 1
ATOM 1210 C CA . PHE A 1 206 ? 156.763 139.858 265.206 1.00 59.12 173 PHE A CA 1
ATOM 1211 C C . PHE A 1 206 ? 156.635 141.242 265.861 1.00 60.72 173 PHE A C 1
ATOM 1212 O O . PHE A 1 206 ? 155.554 141.599 266.324 1.00 60.96 173 PHE A O 1
ATOM 1220 N N . THR A 1 207 ? 157.730 142.023 265.873 1.00 55.18 174 THR A N 1
ATOM 1221 C CA . THR A 1 207 ? 157.798 143.382 266.433 1.00 51.55 174 THR A CA 1
ATOM 1222 C C . THR A 1 207 ? 157.002 144.357 265.565 1.00 54.16 174 THR A C 1
ATOM 1223 O O . THR A 1 207 ? 156.467 145.328 266.086 1.00 52.53 174 THR A O 1
ATOM 1227 N N . ASP A 1 208 ? 156.883 144.082 264.258 1.00 52.44 175 ASP A N 1
ATOM 1228 C CA . ASP A 1 208 ? 156.145 144.949 263.332 1.00 53.10 175 ASP A CA 1
ATOM 1229 C C . ASP A 1 208 ? 154.619 144.750 263.419 1.00 58.25 175 ASP A C 1
ATOM 1230 O O . ASP A 1 208 ? 153.988 144.255 262.482 1.00 60.67 175 ASP A O 1
ATOM 1235 N N . GLY A 1 209 ? 154.052 145.136 264.558 1.00 53.51 176 GLY A N 1
ATOM 1236 C CA . GLY A 1 209 ? 152.631 144.987 264.840 1.00 55.58 176 GLY A CA 1
ATOM 1237 C C . GLY A 1 209 ? 151.897 146.254 265.206 1.00 59.50 176 GLY A C 1
ATOM 1238 O O . GLY A 1 209 ? 150.667 146.299 265.114 1.00 62.66 176 GLY A O 1
ATOM 1239 N N . LEU A 1 210 ? 152.636 147.274 265.658 1.00 52.44 177 LEU A N 1
ATOM 1240 C CA . LEU A 1 210 ? 152.077 148.569 266.032 1.00 51.56 177 LEU A CA 1
ATOM 1241 C C . LEU A 1 210 ? 152.760 149.661 265.233 1.00 54.64 177 LEU A C 1
ATOM 1242 O O . LEU A 1 210 ? 153.872 149.448 264.750 1.00 53.74 177 LEU A O 1
ATOM 1247 N N . ASP A 1 211 ? 152.102 150.827 265.082 1.00 51.18 178 ASP A N 1
ATOM 1248 C CA . ASP A 1 211 ? 152.651 151.977 264.353 1.00 49.35 178 ASP A CA 1
ATOM 1249 C C . ASP A 1 211 ? 153.935 152.457 265.018 1.00 49.60 178 ASP A C 1
ATOM 1250 O O . ASP A 1 211 ? 153.971 152.582 266.237 1.00 48.43 178 ASP A O 1
ATOM 1255 N N . GLY A 1 212 ? 154.986 152.642 264.222 1.00 45.28 179 GLY A N 1
ATOM 1256 C CA . GLY A 1 212 ? 156.298 153.101 264.678 1.00 42.91 179 GLY A CA 1
ATOM 1257 C C . GLY A 1 21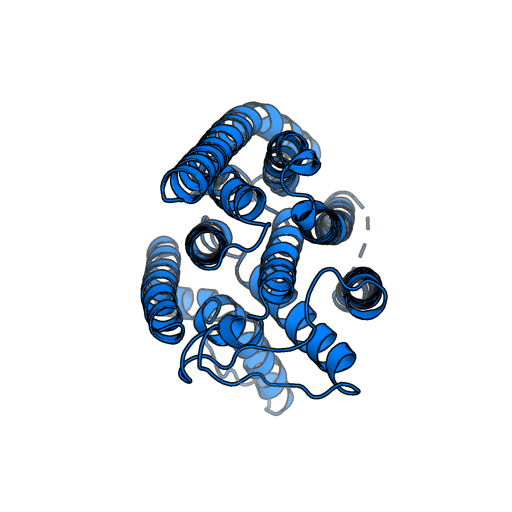2 ? 157.138 152.149 265.525 1.00 46.21 179 GLY A C 1
ATOM 1258 O O . GLY A 1 212 ? 158.302 152.466 265.796 1.00 43.71 179 GLY A O 1
ATOM 1259 N N . LEU A 1 213 ? 156.573 150.971 265.942 1.00 43.47 180 LEU A N 1
ATOM 1260 C CA . LEU A 1 213 ? 157.211 149.995 266.844 1.00 42.23 180 LEU A CA 1
ATOM 1261 C C . LEU A 1 213 ? 158.512 149.399 266.312 1.00 46.64 180 LEU A C 1
ATOM 1262 O O . LEU A 1 213 ? 159.550 149.581 266.952 1.00 45.60 180 LEU A O 1
ATOM 1267 N N . CYS A 1 214 ? 158.458 148.660 265.193 1.00 44.34 181 CYS A N 1
ATOM 1268 C CA . CYS A 1 214 ? 159.634 148.021 264.607 1.00 43.51 181 CYS A CA 1
ATOM 1269 C C . CYS A 1 214 ? 160.656 149.080 264.195 1.00 44.29 181 CYS A C 1
ATOM 1270 O O . CYS A 1 214 ? 161.836 148.955 264.533 1.00 43.27 181 CYS A O 1
ATOM 1273 N N . THR A 1 215 ? 160.185 150.151 263.529 1.00 39.41 182 THR A N 1
ATOM 1274 C CA . THR A 1 215 ? 161.008 151.274 263.092 1.00 38.18 182 THR A CA 1
ATOM 1275 C C . THR A 1 215 ? 161.774 151.875 264.274 1.00 40.23 182 THR A C 1
ATOM 1276 O O . THR A 1 215 ? 162.995 151.851 264.230 1.00 40.61 182 THR A O 1
ATOM 1280 N N . SER A 1 216 ? 161.083 152.329 265.349 1.00 35.51 183 SER A N 1
ATOM 1281 C CA . SER A 1 216 ? 161.732 152.941 266.524 1.00 33.81 183 SER A CA 1
ATOM 1282 C C . SER A 1 216 ? 162.791 152.063 267.181 1.00 37.70 183 SER A C 1
ATOM 1283 O O . SER A 1 216 ? 163.901 152.549 267.442 1.00 38.05 183 SER A O 1
ATOM 1286 N N . VAL A 1 217 ? 162.466 150.773 267.409 1.00 32.96 184 VAL A N 1
ATOM 1287 C CA . VAL A 1 217 ? 163.373 149.818 268.044 1.00 32.61 184 VAL A CA 1
ATOM 1288 C C . VAL A 1 217 ? 164.604 149.556 267.151 1.00 38.21 184 VAL A C 1
ATOM 1289 O O . VAL A 1 217 ? 165.729 149.577 267.663 1.00 37.83 184 VAL A O 1
ATOM 1293 N N . THR A 1 218 ? 164.395 149.370 265.822 1.00 36.05 185 THR A N 1
ATOM 1294 C CA . THR A 1 218 ? 165.489 149.085 264.881 1.00 36.51 185 THR A CA 1
ATOM 1295 C C . THR A 1 218 ? 166.406 150.301 264.685 1.00 38.99 185 THR A C 1
ATOM 1296 O O . THR A 1 218 ? 167.604 150.086 264.515 1.00 38.84 185 THR A O 1
ATOM 1300 N N . ILE A 1 219 ? 165.878 151.556 264.761 1.00 34.27 186 ILE A N 1
ATOM 1301 C CA . ILE A 1 219 ? 166.707 152.774 264.647 1.00 33.58 186 ILE A CA 1
ATOM 1302 C C . ILE A 1 219 ? 167.798 152.732 265.742 1.00 37.87 186 ILE A C 1
ATOM 1303 O O . ILE A 1 219 ? 168.981 152.957 265.457 1.00 37.73 186 ILE A O 1
ATOM 1308 N N . LEU A 1 220 ? 167.379 152.394 266.980 1.00 33.62 187 LEU A N 1
ATOM 1309 C CA . LEU A 1 220 ? 168.243 152.312 268.149 1.00 32.53 187 LEU A CA 1
ATOM 1310 C C . LEU A 1 220 ? 169.247 151.159 268.044 1.00 38.64 187 LEU A C 1
ATOM 1311 O O . LEU A 1 220 ? 170.426 151.357 268.347 1.00 39.90 187 LEU A O 1
ATOM 1316 N N . VAL A 1 221 ? 168.817 150.000 267.520 1.00 35.49 188 VAL A N 1
ATOM 1317 C CA . VAL A 1 221 ? 169.695 148.846 267.307 1.00 36.46 188 VAL A CA 1
ATOM 1318 C C . VAL A 1 221 ? 170.754 149.215 266.243 1.00 42.83 188 VAL A C 1
ATOM 1319 O O . VAL A 1 221 ? 171.947 148.972 266.466 1.00 44.45 188 VAL A O 1
ATOM 1323 N N . ALA A 1 222 ? 170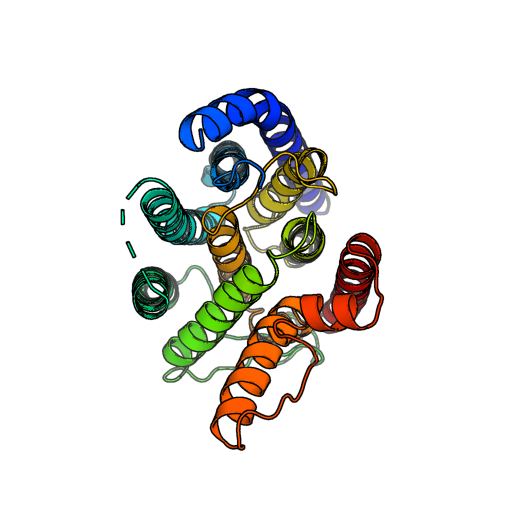.320 149.852 265.127 1.00 38.80 189 ALA A N 1
ATOM 1324 C CA . ALA A 1 222 ? 171.204 150.262 264.028 1.00 39.92 189 ALA A CA 1
ATOM 1325 C C . ALA A 1 222 ? 172.172 151.381 264.425 1.00 44.60 189 ALA A C 1
ATOM 1326 O O . ALA A 1 222 ? 173.306 151.405 263.924 1.00 45.89 189 ALA A O 1
ATOM 1328 N N . THR A 1 223 ? 171.741 152.286 265.345 1.00 39.37 190 THR A N 1
ATOM 1329 C CA . THR A 1 223 ? 172.586 153.367 265.878 1.00 38.50 190 THR A CA 1
ATOM 1330 C C . THR A 1 223 ? 173.714 152.734 266.678 1.00 42.77 190 THR A C 1
ATOM 1331 O O . THR A 1 223 ? 174.862 153.126 266.498 1.00 44.55 190 THR A O 1
ATOM 1335 N N . PHE A 1 224 ? 173.393 151.731 267.526 1.00 37.67 191 PHE A N 1
ATOM 1336 C CA . PHE A 1 224 ? 174.393 151.020 268.318 1.00 37.83 191 PHE A CA 1
ATOM 1337 C C . PHE A 1 224 ? 175.447 150.413 267.391 1.00 43.98 191 PHE A C 1
ATOM 1338 O O . PHE A 1 224 ? 176.640 150.625 267.608 1.00 45.56 191 PHE A O 1
ATOM 1346 N N . LEU A 1 225 ? 175.006 149.684 266.349 1.00 40.93 192 LEU A N 1
ATOM 1347 C CA . LEU A 1 225 ? 175.904 149.041 265.386 1.00 42.90 192 LEU A CA 1
ATOM 1348 C C . LEU A 1 225 ? 176.802 150.037 264.658 1.00 46.72 192 LEU A C 1
ATOM 1349 O O . LEU A 1 225 ? 177.928 149.681 264.316 1.00 48.18 192 LEU A O 1
ATOM 1354 N N . THR A 1 226 ? 176.314 151.285 264.448 1.00 40.97 193 THR A N 1
ATOM 1355 C CA . THR A 1 226 ? 177.058 152.363 263.793 1.00 40.79 193 THR A CA 1
ATOM 1356 C C . THR A 1 226 ? 178.193 152.824 264.694 1.00 44.86 193 THR A C 1
ATOM 1357 O O . THR A 1 226 ? 179.333 152.861 264.239 1.00 47.72 193 THR A O 1
ATOM 1361 N N . ILE A 1 227 ? 177.893 153.139 265.970 1.00 38.85 194 ILE A N 1
ATOM 1362 C CA . ILE A 1 227 ? 178.872 153.579 266.978 1.00 38.90 194 ILE A CA 1
ATOM 1363 C C . ILE A 1 227 ? 179.942 152.508 267.171 1.00 45.09 194 ILE A C 1
ATOM 1364 O O . ILE A 1 227 ? 181.137 152.825 267.182 1.00 48.38 194 ILE A O 1
ATOM 1369 N N . VAL A 1 228 ? 179.517 151.240 267.254 1.00 40.58 195 VAL A N 1
ATOM 1370 C CA . VAL A 1 228 ? 180.418 150.093 267.414 1.00 42.33 195 VAL A CA 1
ATOM 1371 C C . VAL A 1 228 ? 181.274 149.868 266.148 1.00 47.51 195 VAL A C 1
ATOM 1372 O O . VAL A 1 228 ? 182.494 149.752 266.279 1.00 49.93 195 VAL A O 1
ATOM 1376 N N . ALA A 1 229 ? 180.652 149.862 264.938 1.00 43.25 196 ALA A N 1
ATOM 1377 C CA . ALA A 1 229 ? 181.352 149.671 263.654 1.00 45.85 196 ALA A CA 1
ATOM 1378 C C . ALA A 1 229 ? 182.413 150.733 263.372 1.00 52.12 196 ALA A C 1
ATOM 1379 O O . ALA A 1 229 ? 183.379 150.449 262.659 1.00 53.92 196 ALA A O 1
ATOM 1381 N N . ILE A 1 230 ? 182.238 151.950 263.938 1.00 48.63 197 ILE A N 1
ATOM 1382 C CA . ILE A 1 230 ? 183.204 153.045 263.800 1.00 50.35 197 ILE A CA 1
ATOM 1383 C C . ILE A 1 230 ? 184.345 152.820 264.808 1.00 57.12 197 ILE A C 1
ATOM 1384 O O . ILE A 1 230 ? 185.495 152.670 264.399 1.00 60.21 197 ILE A O 1
ATOM 1389 N N . GLY A 1 231 ? 183.997 152.783 266.098 1.00 52.51 198 GLY A N 1
ATOM 1390 C CA . GLY A 1 231 ? 184.931 152.617 267.207 1.00 54.30 198 GLY A CA 1
ATOM 1391 C C . GLY A 1 231 ? 185.827 151.405 267.119 1.00 62.52 198 GLY A C 1
ATOM 1392 O O . GLY A 1 231 ? 187.015 151.500 267.424 1.00 65.52 198 GLY A O 1
ATOM 1393 N N . GLU A 1 232 ? 185.269 150.262 266.689 1.00 59.91 199 GLU A N 1
ATOM 1394 C CA . GLU A 1 232 ? 186.012 149.003 266.582 1.00 62.82 199 GLU A CA 1
ATOM 1395 C C . GLU A 1 232 ? 186.622 148.780 265.199 1.00 71.04 199 GLU A C 1
ATOM 1396 O O . GLU A 1 232 ? 187.215 147.725 264.953 1.00 74.63 199 GLU A O 1
ATOM 1402 N N . ASP A 1 233 ? 186.521 149.802 264.323 1.00 66.93 200 ASP A N 1
ATOM 1403 C CA . ASP A 1 233 ? 187.044 149.847 262.956 1.00 69.89 200 ASP A CA 1
ATOM 1404 C C . ASP A 1 233 ? 186.623 148.643 262.081 1.00 75.47 200 ASP A C 1
ATOM 1405 O O . ASP A 1 233 ? 187.454 148.050 261.380 1.00 79.47 200 ASP A O 1
ATOM 1410 N N . MET A 1 234 ? 185.321 148.303 262.097 1.00 68.56 201 MET A N 1
ATOM 1411 C CA . MET A 1 234 ? 184.789 147.278 261.200 1.00 69.24 201 MET A CA 1
ATOM 1412 C C . MET A 1 234 ? 184.525 148.011 259.867 1.00 72.11 201 MET A C 1
ATOM 1413 O O . MET A 1 234 ? 184.945 149.168 259.733 1.00 72.27 201 MET A O 1
ATOM 1418 N N . GLY A 1 235 ? 183.917 147.370 258.878 1.00 68.02 202 GLY A N 1
ATOM 1419 C CA . GLY A 1 235 ? 183.729 148.064 257.605 1.00 69.14 202 GLY A CA 1
ATOM 1420 C C . GLY A 1 235 ? 182.306 148.273 257.146 1.00 70.99 202 GLY A C 1
ATOM 1421 O O . GLY A 1 235 ? 182.082 148.545 255.964 1.00 73.13 202 GLY A O 1
ATOM 1422 N N . ILE A 1 236 ? 181.341 148.191 258.079 1.00 63.28 203 ILE A N 1
ATOM 1423 C CA . ILE A 1 236 ? 179.905 148.233 257.789 1.00 60.58 203 ILE A CA 1
ATOM 1424 C C . ILE A 1 236 ? 179.155 149.478 258.328 1.00 61.09 203 ILE A C 1
ATOM 1425 O O . ILE A 1 236 ? 177.930 149.546 258.183 1.00 58.99 203 ILE A O 1
ATOM 1430 N N . SER A 1 237 ? 179.872 150.464 258.905 1.00 56.59 204 SER A N 1
ATOM 1431 C CA . SER A 1 237 ? 179.243 151.670 259.447 1.00 52.89 204 SER A CA 1
ATOM 1432 C C . SER A 1 237 ? 178.387 152.453 258.423 1.00 57.04 204 SER A C 1
ATOM 1433 O O . SER A 1 237 ? 177.308 152.885 258.833 1.00 54.44 204 SER A O 1
ATOM 1436 N N . PRO A 1 238 ? 178.747 152.622 257.117 1.00 56.88 205 PRO A N 1
ATOM 1437 C CA . PRO A 1 238 ? 177.847 153.374 256.222 1.00 57.11 205 PRO A CA 1
ATOM 1438 C C . PRO A 1 238 ? 176.492 152.709 255.973 1.00 60.35 205 PRO A C 1
ATOM 1439 O O . PRO A 1 238 ? 175.512 153.433 255.846 1.00 58.22 205 PRO A O 1
ATOM 1443 N N . ILE A 1 239 ? 176.420 151.352 255.945 1.00 58.61 206 ILE A N 1
ATOM 1444 C CA . ILE A 1 239 ? 175.149 150.627 255.747 1.00 57.88 206 ILE A CA 1
ATOM 1445 C C . ILE A 1 239 ? 174.317 150.621 257.050 1.00 58.14 206 ILE A C 1
ATOM 1446 O O . ILE A 1 239 ? 173.099 150.798 256.977 1.00 57.13 206 ILE A O 1
ATOM 1451 N N . THR A 1 240 ? 174.966 150.464 258.231 1.00 52.79 207 THR A N 1
ATOM 1452 C CA . THR A 1 240 ? 174.268 150.501 259.525 1.00 48.99 207 THR A CA 1
ATOM 1453 C C . THR A 1 240 ? 173.693 151.907 259.722 1.00 50.21 207 THR A C 1
ATOM 1454 O O . THR A 1 240 ? 172.578 152.050 260.209 1.00 47.56 207 THR A O 1
ATOM 1458 N N . GLY A 1 241 ? 174.445 152.910 259.273 1.00 47.47 208 GLY A N 1
ATOM 1459 C CA . GLY A 1 241 ? 174.048 154.309 259.293 1.00 45.72 208 GLY A CA 1
ATOM 1460 C C . GLY A 1 241 ? 172.957 154.582 258.280 1.00 50.06 208 GLY A C 1
ATOM 1461 O O . GLY A 1 241 ? 172.017 155.317 258.583 1.00 48.64 208 GLY A O 1
ATOM 1462 N N . ALA A 1 242 ? 173.050 153.965 257.075 1.00 49.24 209 ALA A N 1
ATOM 1463 C CA . ALA A 1 242 ? 172.044 154.101 256.012 1.00 50.82 209 ALA A CA 1
ATOM 1464 C C . ALA A 1 242 ? 170.699 153.589 256.502 1.00 53.05 209 ALA A C 1
ATOM 1465 O O . ALA A 1 242 ? 169.688 154.231 256.238 1.00 53.19 209 ALA A O 1
ATOM 1467 N N . VAL A 1 243 ? 170.696 152.478 257.274 1.00 47.55 210 VAL A N 1
ATOM 1468 C CA . VAL A 1 243 ? 169.496 151.911 257.904 1.00 45.33 210 VAL A CA 1
ATOM 1469 C C . VAL A 1 243 ? 168.882 152.933 258.913 1.00 46.22 210 VAL A C 1
ATOM 1470 O O . VAL A 1 243 ? 167.664 153.102 258.912 1.00 46.37 210 VAL A O 1
ATOM 1474 N N . VAL A 1 244 ? 169.722 153.647 259.710 1.00 40.33 211 VAL A N 1
ATOM 1475 C CA . VAL A 1 244 ? 169.292 154.677 260.673 1.00 37.90 211 VAL A CA 1
ATOM 1476 C C . VAL A 1 244 ? 168.570 155.806 259.914 1.00 46.15 211 VAL A C 1
ATOM 1477 O O . VAL A 1 244 ? 167.436 156.147 260.254 1.00 45.65 211 VAL A O 1
ATOM 1481 N N . GLY A 1 245 ? 169.234 156.347 258.891 1.00 46.18 212 GLY A N 1
ATOM 1482 C CA . GLY A 1 245 ? 168.706 157.414 258.050 1.00 48.00 212 GLY A CA 1
ATOM 1483 C C . GLY A 1 245 ? 167.432 157.027 257.335 1.00 54.15 212 GLY A C 1
ATOM 1484 O O . GLY A 1 245 ? 166.440 157.755 257.407 1.00 54.26 212 GLY A O 1
ATOM 1485 N N . SER A 1 246 ? 167.439 155.852 256.681 1.00 52.28 213 SER A N 1
ATOM 1486 C CA . SER A 1 246 ? 166.286 155.312 255.958 1.00 54.03 213 SER A CA 1
ATOM 1487 C C . SER A 1 246 ? 165.085 155.129 256.882 1.00 54.62 213 SER A C 1
ATOM 1488 O O . SER A 1 246 ? 163.976 155.519 256.518 1.00 55.59 213 SER A O 1
ATOM 1491 N N . LEU A 1 247 ? 165.306 154.572 258.084 1.00 47.47 214 LEU A N 1
ATOM 1492 C CA . LEU A 1 247 ? 164.219 154.355 259.034 1.00 45.38 214 LEU A CA 1
ATOM 1493 C C . LEU A 1 247 ? 163.696 155.655 259.658 1.00 46.86 214 LEU A C 1
ATOM 1494 O O . LEU A 1 247 ? 162.498 155.741 259.928 1.00 46.79 214 LEU A O 1
ATOM 1499 N N . LEU A 1 248 ? 164.560 156.677 259.832 1.00 41.39 215 LEU A N 1
ATOM 1500 C CA . LEU A 1 248 ? 164.134 157.977 260.367 1.00 39.71 215 LEU A CA 1
ATOM 1501 C C . LEU A 1 248 ? 163.195 158.694 259.397 1.00 45.98 215 LEU A C 1
ATOM 1502 O O . LEU A 1 248 ? 162.256 159.362 259.840 1.00 46.18 215 LEU A O 1
ATOM 1507 N N . GLY A 1 249 ? 163.428 158.508 258.096 1.00 44.45 216 GLY A N 1
ATOM 1508 C CA . GLY A 1 249 ? 162.587 159.050 257.034 1.00 47.44 216 GLY A CA 1
ATOM 1509 C C . GLY A 1 249 ? 161.219 158.387 257.023 1.00 52.36 216 GLY A C 1
ATOM 1510 O O . GLY A 1 249 ? 160.191 159.074 256.998 1.00 52.77 216 GLY A O 1
ATOM 1511 N N . PHE A 1 250 ? 161.208 157.033 257.082 1.00 48.00 217 PHE A N 1
ATOM 1512 C CA . PHE A 1 250 ? 159.997 156.212 257.113 1.00 47.86 217 PHE A CA 1
ATOM 1513 C C . PHE A 1 250 ? 159.150 156.495 258.362 1.00 48.13 217 PHE A C 1
ATOM 1514 O O . PHE A 1 250 ? 157.924 156.590 258.248 1.00 49.28 217 PHE A O 1
ATOM 1522 N N . LEU A 1 251 ? 159.809 156.650 259.541 1.00 40.26 218 LEU A N 1
ATOM 1523 C CA . LEU A 1 251 ? 159.168 156.913 260.837 1.00 37.99 218 LEU A CA 1
ATOM 1524 C C . LEU A 1 251 ? 158.265 158.151 260.818 1.00 43.56 218 LEU A C 1
ATOM 1525 O O . LEU A 1 251 ? 157.236 158.143 261.494 1.00 44.19 218 LEU A O 1
ATOM 1530 N N . LEU A 1 252 ? 158.615 159.181 260.010 1.00 39.88 219 LEU A N 1
ATOM 1531 C CA . LEU A 1 252 ? 157.809 160.397 259.856 1.00 40.41 219 LEU A CA 1
ATOM 1532 C C . LEU A 1 252 ? 156.394 160.026 259.405 1.00 45.80 219 LEU A C 1
ATOM 1533 O O . LEU A 1 252 ? 155.428 160.552 259.945 1.00 45.42 219 LEU A O 1
ATOM 1538 N N . PHE A 1 253 ? 156.290 159.072 258.453 1.00 44.18 220 PHE A N 1
ATOM 1539 C CA . PHE A 1 253 ? 155.056 158.600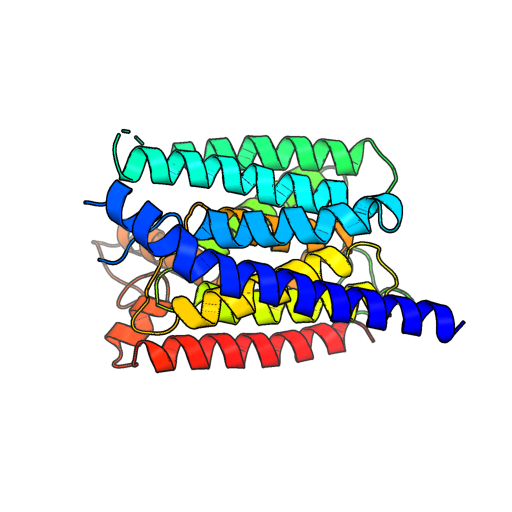 257.813 1.00 46.54 220 PHE A CA 1
ATOM 1540 C C . PHE A 1 253 ? 154.482 157.326 258.432 1.00 49.05 220 PHE A C 1
ATOM 1541 O O . PHE A 1 253 ? 153.344 156.970 258.142 1.00 50.24 220 PHE A O 1
ATOM 1549 N N . ASN A 1 254 ? 155.249 156.638 259.280 1.00 43.80 221 ASN A N 1
ATOM 1550 C CA . ASN A 1 254 ? 154.792 155.380 259.882 1.00 43.70 221 ASN A CA 1
ATOM 1551 C C . ASN A 1 254 ? 154.232 155.526 261.304 1.00 47.00 221 ASN A C 1
ATOM 1552 O O . ASN A 1 254 ? 153.459 154.670 261.742 1.00 47.95 221 ASN A O 1
ATOM 1557 N N . VAL A 1 255 ? 154.624 156.593 262.021 1.00 41.89 222 VAL A N 1
ATOM 1558 C CA . VAL A 1 255 ? 154.167 156.903 263.377 1.00 41.15 222 VAL A CA 1
ATOM 1559 C C . VAL A 1 255 ? 152.618 157.036 263.418 1.00 48.27 222 VAL A C 1
ATOM 1560 O O . VAL A 1 255 ? 152.010 157.371 262.393 1.00 50.30 222 VAL A O 1
ATOM 1564 N N . TYR A 1 256 ? 151.982 156.707 264.562 1.00 45.11 223 TYR A N 1
ATOM 1565 C CA . TYR A 1 256 ? 150.512 156.735 264.682 1.00 47.61 223 TYR A CA 1
ATOM 1566 C C . TYR A 1 256 ? 149.855 158.084 264.291 1.00 54.31 223 TYR A C 1
ATOM 1567 O O . TYR A 1 256 ? 150.209 159.120 264.859 1.00 53.55 223 TYR A O 1
ATOM 1576 N N . PRO A 1 257 ? 148.838 158.088 263.394 1.00 53.94 224 PRO A N 1
ATOM 1577 C CA . PRO A 1 257 ? 148.265 156.956 262.635 1.00 55.87 224 PRO A CA 1
ATOM 1578 C C . PRO A 1 257 ? 149.057 156.674 261.356 1.00 60.51 224 PRO A C 1
ATOM 1579 O O . PRO A 1 257 ? 149.187 157.556 260.500 1.00 61.85 224 PRO A O 1
ATOM 1583 N N . ALA A 1 258 ? 149.622 155.456 261.255 1.00 56.21 225 ALA A N 1
ATOM 1584 C CA . ALA A 1 258 ? 150.471 155.025 260.136 1.00 56.25 225 ALA A CA 1
ATOM 1585 C C . ALA A 1 258 ? 149.884 155.335 258.766 1.00 64.57 225 ALA A C 1
ATOM 1586 O O . ALA A 1 258 ? 148.742 154.977 258.478 1.00 66.79 225 ALA A O 1
ATOM 1588 N N . LYS A 1 259 ? 150.664 156.057 257.953 1.00 62.16 226 LYS A N 1
ATOM 1589 C CA . LYS A 1 259 ? 150.322 156.439 256.589 1.00 66.12 226 LYS A CA 1
ATOM 1590 C C . LYS A 1 259 ? 150.635 155.265 255.645 1.00 73.62 226 LYS A C 1
ATOM 1591 O O . LYS A 1 259 ? 149.884 155.015 254.709 1.00 77.33 226 LYS A O 1
ATOM 1597 N N . VAL A 1 260 ? 151.699 154.529 255.973 1.00 69.42 227 VAL A N 1
ATOM 1598 C CA . VAL A 1 260 ? 152.183 153.348 255.264 1.00 71.15 227 VAL A CA 1
ATOM 1599 C C . VAL A 1 260 ? 152.568 152.247 256.207 1.00 73.43 227 VAL A C 1
ATOM 1600 O O . VAL A 1 260 ? 152.712 152.462 257.385 1.00 69.88 227 VAL A O 1
ATOM 1604 N N . PHE A 1 261 ? 152.730 151.052 255.663 1.00 72.64 228 PHE A N 1
ATOM 1605 C CA . PHE A 1 261 ? 153.183 149.894 256.415 1.00 70.79 228 PHE A CA 1
ATOM 1606 C C . PHE A 1 261 ? 154.381 149.235 255.779 1.00 75.42 228 PHE A C 1
ATOM 1607 O O . PHE A 1 261 ? 154.597 149.337 254.595 1.00 77.87 228 PHE A O 1
ATOM 1615 N N . MET A 1 262 ? 155.194 148.595 256.598 1.00 69.75 229 MET A N 1
ATOM 1616 C CA . MET A 1 262 ? 156.501 148.172 256.150 1.00 69.20 229 MET A CA 1
ATOM 1617 C C . MET A 1 262 ? 156.504 147.099 255.096 1.00 79.47 229 MET A C 1
ATOM 1618 O O . MET A 1 262 ? 157.116 147.265 254.064 1.00 82.20 229 MET A O 1
ATOM 1623 N N . GLY A 1 263 ? 155.776 146.024 255.326 1.00 77.96 230 GLY A N 1
ATOM 1624 C CA . GLY A 1 263 ? 156.426 144.730 255.265 1.00 79.43 230 GLY A CA 1
ATOM 1625 C C . GLY A 1 263 ? 156.069 143.826 256.414 1.00 83.26 230 GLY A C 1
ATOM 1626 O O . GLY A 1 263 ? 155.102 144.068 257.096 1.00 83.87 230 GLY A O 1
ATOM 1627 N N . ASP A 1 264 ? 156.867 142.810 256.689 1.00 78.63 231 ASP A N 1
ATOM 1628 C CA . ASP A 1 264 ? 157.225 141.711 255.794 1.00 81.81 231 ASP A CA 1
ATOM 1629 C C . ASP A 1 264 ? 158.211 142.005 254.685 1.00 85.63 231 ASP A C 1
ATOM 1630 O O . ASP A 1 264 ? 159.255 141.397 254.678 1.00 85.00 231 ASP A O 1
ATOM 1635 N N . THR A 1 265 ? 157.923 142.916 253.767 1.00 82.74 232 THR A N 1
ATOM 1636 C CA . THR A 1 265 ? 158.975 143.359 252.868 1.00 82.93 232 THR A CA 1
ATOM 1637 C C . THR A 1 265 ? 160.069 144.073 253.614 1.00 81.26 232 THR A C 1
ATOM 1638 O O . THR A 1 265 ? 161.225 143.788 253.411 1.00 81.05 232 THR A O 1
ATOM 1642 N N . GLY A 1 266 ? 159.706 145.011 254.476 1.00 73.17 233 GLY A N 1
ATOM 1643 C CA . GLY A 1 266 ? 160.638 145.581 255.420 1.00 68.31 233 GLY A CA 1
ATOM 1644 C C . GLY A 1 266 ? 161.119 144.779 256.591 1.00 69.18 233 GLY A C 1
ATOM 1645 O O . GLY A 1 266 ? 162.280 144.726 256.877 1.00 67.50 233 GLY A O 1
ATOM 1646 N N . SER A 1 267 ? 160.201 144.140 257.274 1.00 65.31 234 SER A N 1
ATOM 1647 C CA . SER A 1 267 ? 160.509 143.558 258.551 1.00 62.83 234 SER A CA 1
ATOM 1648 C C . SER A 1 267 ? 161.496 142.432 258.431 1.00 67.63 234 SER A C 1
ATOM 1649 O O . SER A 1 267 ? 162.264 142.203 259.324 1.00 65.69 234 SER A O 1
ATOM 1652 N N . LEU A 1 268 ? 161.407 141.668 257.359 1.00 66.26 235 LEU A N 1
ATOM 1653 C CA . LEU A 1 268 ? 162.320 140.548 257.117 1.00 67.52 235 LEU A CA 1
ATOM 1654 C C . LEU A 1 268 ? 163.680 141.094 256.683 1.00 71.02 235 LEU A C 1
ATOM 1655 O O . LEU A 1 268 ? 164.711 140.583 257.122 1.00 70.79 235 LEU A O 1
ATOM 1660 N N . ALA A 1 269 ? 163.682 142.168 255.865 1.00 66.89 236 ALA A N 1
ATOM 1661 C CA . ALA A 1 269 ? 164.901 142.832 255.400 1.00 66.05 236 ALA A CA 1
ATOM 1662 C C . ALA A 1 269 ? 165.722 143.355 256.588 1.00 64.78 236 ALA A C 1
ATOM 1663 O O . ALA A 1 269 ? 166.915 143.063 256.662 1.00 64.74 236 ALA A O 1
ATOM 1665 N N . LEU A 1 270 ? 165.070 144.066 257.543 1.00 56.95 237 LEU A N 1
ATOM 1666 C CA . LEU A 1 270 ? 165.729 144.622 258.737 1.00 52.65 237 LEU A CA 1
ATOM 1667 C C . LEU A 1 270 ? 166.230 143.544 259.695 1.00 57.47 237 LEU A C 1
ATOM 1668 O O . LEU A 1 270 ? 167.281 143.725 260.315 1.00 55.88 237 LEU A O 1
ATOM 1673 N N . GLY A 1 271 ? 165.486 142.437 259.780 1.00 56.03 238 GLY A N 1
ATOM 1674 C CA . GLY A 1 271 ? 165.833 141.269 260.583 1.00 56.82 238 GLY A CA 1
ATOM 1675 C C . GLY A 1 271 ? 167.067 140.561 260.055 1.00 63.61 238 GLY A C 1
ATOM 1676 O O . GLY A 1 271 ? 167.821 139.954 260.823 1.00 63.74 238 GLY A O 1
ATOM 1677 N N . GLY A 1 272 ? 167.267 140.651 258.740 1.00 62.20 239 GLY A N 1
ATOM 1678 C CA . GLY A 1 272 ? 168.436 140.113 258.060 1.00 64.68 239 GLY A CA 1
ATOM 1679 C C . GLY A 1 272 ? 169.637 140.990 258.342 1.00 66.23 239 GLY A C 1
ATOM 1680 O O . GLY A 1 272 ? 170.708 140.479 258.675 1.00 67.52 239 GLY A O 1
ATOM 1681 N N . PHE A 1 273 ? 169.442 142.327 258.249 1.00 59.12 240 PHE A N 1
ATOM 1682 C CA . PHE A 1 273 ? 170.429 143.375 258.524 1.00 56.47 240 PHE A CA 1
ATOM 1683 C C . PHE A 1 273 ? 171.011 143.243 259.933 1.00 57.77 240 PHE A C 1
ATOM 1684 O O . PHE A 1 273 ? 172.226 143.361 260.094 1.00 57.66 240 PHE A O 1
ATOM 1692 N N . VAL A 1 274 ? 170.131 143.067 260.950 1.00 52.22 241 VAL A N 1
ATOM 1693 C CA . VAL A 1 274 ? 170.505 142.955 262.365 1.00 50.05 241 VAL A CA 1
ATOM 1694 C C . VAL A 1 274 ? 171.412 141.740 262.588 1.00 56.20 241 VAL A C 1
ATOM 1695 O O . VAL A 1 274 ? 172.504 141.906 263.138 1.00 56.57 241 VAL A O 1
ATOM 1699 N N . ALA A 1 275 ? 170.997 140.556 262.090 1.00 53.98 242 ALA A N 1
ATOM 1700 C CA . ALA A 1 275 ? 171.748 139.301 262.183 1.00 56.63 242 ALA A CA 1
ATOM 1701 C C . ALA A 1 275 ? 173.059 139.334 261.386 1.00 62.25 242 ALA A C 1
ATOM 1702 O O . ALA A 1 275 ? 174.080 138.902 261.917 1.00 62.80 242 ALA A O 1
ATOM 1704 N N . ALA A 1 276 ? 173.038 139.860 260.137 1.00 59.80 243 ALA A N 1
ATOM 1705 C CA . ALA A 1 276 ? 174.225 139.945 259.274 1.00 62.53 243 ALA A CA 1
ATOM 1706 C C . ALA A 1 276 ? 175.288 140.892 259.819 1.00 64.89 243 ALA A C 1
ATOM 1707 O O . ALA A 1 276 ? 176.473 140.550 259.767 1.00 66.49 243 ALA A O 1
ATOM 1709 N N . SER A 1 277 ? 174.868 142.072 260.347 1.00 57.96 244 SER A N 1
ATOM 1710 C CA . SER A 1 277 ? 175.768 143.079 260.926 1.00 56.10 244 SER A CA 1
ATOM 1711 C C . SER A 1 277 ? 176.519 142.496 262.116 1.00 61.60 244 SER A C 1
ATOM 1712 O O . SER A 1 277 ? 177.748 142.590 262.169 1.00 63.11 244 SER A O 1
ATOM 1715 N N . CYS A 1 278 ? 175.779 141.847 263.040 1.00 57.46 245 CYS A N 1
ATOM 1716 C CA . CYS A 1 278 ? 176.331 141.214 264.231 1.00 57.72 245 CYS A CA 1
ATOM 1717 C C . CYS A 1 278 ? 177.300 140.113 263.879 1.00 66.93 245 CYS A C 1
ATOM 1718 O O . CYS A 1 278 ? 178.325 139.985 264.539 1.00 69.43 245 CYS A O 1
ATOM 1721 N N . TYR A 1 279 ? 177.026 139.369 262.797 1.00 64.88 246 TYR A N 1
ATOM 1722 C CA . TYR A 1 279 ? 177.938 138.339 262.327 1.00 67.93 246 TYR A CA 1
ATOM 1723 C C . TYR A 1 279 ? 179.173 138.955 261.697 1.00 73.14 246 TYR A C 1
ATOM 1724 O O . TYR A 1 279 ? 180.270 138.484 261.972 1.00 75.57 246 TYR A O 1
ATOM 1733 N N . MET A 1 280 ? 179.017 140.073 260.955 1.00 68.55 247 MET A N 1
ATOM 1734 C CA . MET A 1 280 ? 180.151 140.798 260.356 1.00 69.99 247 MET A CA 1
ATOM 1735 C C . MET A 1 280 ? 181.066 141.432 261.424 1.00 73.30 247 MET A C 1
ATOM 1736 O O . MET A 1 280 ? 182.243 141.671 261.157 1.00 75.65 247 MET A O 1
ATOM 1741 N N . MET A 1 281 ? 180.524 141.673 262.629 1.00 66.78 248 MET A N 1
ATOM 1742 C CA . MET A 1 281 ? 181.234 142.288 263.749 1.00 65.81 248 MET A CA 1
ATOM 1743 C C . MET A 1 281 ? 181.634 141.311 264.856 1.00 69.17 248 MET A C 1
ATOM 1744 O O . MET A 1 281 ? 182.228 141.747 265.843 1.00 68.39 248 MET A O 1
ATOM 1749 N N . ARG A 1 282 ? 181.308 140.008 264.708 1.00 66.23 249 ARG A N 1
ATOM 1750 C CA . ARG A 1 282 ? 181.589 138.945 265.689 1.00 67.83 249 ARG A CA 1
ATOM 1751 C C . ARG A 1 282 ? 180.801 139.138 267.000 1.00 69.41 249 ARG A C 1
ATOM 1752 O O . ARG A 1 282 ? 181.189 138.631 268.055 1.00 71.06 249 ARG A O 1
ATOM 1760 N N . MET A 1 283 ? 179.648 139.808 266.903 1.00 62.83 250 MET A N 1
ATOM 1761 C CA . MET A 1 283 ? 178.755 140.114 268.022 1.00 60.10 250 MET A CA 1
ATOM 1762 C C . MET A 1 283 ? 177.351 139.410 268.001 1.00 63.27 250 MET A C 1
ATOM 1763 O O . MET A 1 283 ? 176.386 140.060 268.403 1.00 59.35 250 MET A O 1
ATOM 1768 N N . PRO A 1 284 ? 177.181 138.105 267.631 1.00 62.79 251 PRO A N 1
ATOM 1769 C CA . PRO A 1 284 ? 175.833 137.503 267.698 1.00 62.16 251 PRO A CA 1
ATOM 1770 C C . PRO A 1 284 ? 175.345 137.331 269.139 1.00 65.06 251 PRO A C 1
ATOM 1771 O O . PRO A 1 284 ? 174.139 137.369 269.386 1.00 62.93 251 PRO A O 1
ATOM 1775 N N . LEU A 1 285 ? 176.297 137.173 270.089 1.00 63.22 252 LEU A N 1
ATOM 1776 C CA . LEU A 1 285 ? 176.067 137.034 271.530 1.00 63.46 252 LEU A CA 1
ATOM 1777 C C . LEU A 1 285 ? 175.530 138.340 272.170 1.00 64.44 252 LEU A C 1
ATOM 1778 O O . LEU A 1 285 ? 175.106 138.322 273.330 1.00 65.40 252 LEU A O 1
ATOM 1783 N N . PHE A 1 286 ? 175.537 139.458 271.406 1.00 56.55 253 PHE A N 1
ATOM 1784 C CA . PHE A 1 286 ? 175.016 140.754 271.833 1.00 52.67 253 PHE A CA 1
ATOM 1785 C C . PHE A 1 286 ? 173.555 140.929 271.407 1.00 54.51 253 PHE A C 1
ATOM 1786 O O . PHE A 1 286 ? 172.864 141.761 271.987 1.00 52.19 253 PHE A O 1
ATOM 1794 N N . ILE A 1 287 ? 173.075 140.132 270.418 1.00 52.29 254 ILE A N 1
ATOM 1795 C CA . ILE A 1 287 ? 171.678 140.162 269.946 1.00 50.99 254 ILE A CA 1
ATOM 1796 C C . ILE A 1 287 ? 170.681 139.917 271.124 1.00 54.53 254 ILE A C 1
ATOM 1797 O O . ILE A 1 287 ? 169.724 140.675 271.206 1.00 51.10 254 ILE A O 1
ATOM 1802 N N . PRO A 1 288 ? 170.890 138.969 272.087 1.00 54.23 255 PRO A N 1
ATOM 1803 C CA . PRO A 1 288 ? 169.918 138.844 273.197 1.00 54.59 255 PRO A CA 1
ATOM 1804 C C . PRO A 1 288 ? 169.777 140.102 274.070 1.00 56.92 255 PRO A C 1
ATOM 1805 O O . PRO A 1 288 ? 168.731 140.281 274.696 1.00 56.37 255 PRO A O 1
ATOM 1809 N N . VAL A 1 289 ? 170.818 140.953 274.133 1.00 52.70 256 VAL A N 1
ATOM 1810 C CA . VAL A 1 289 ? 170.790 142.169 274.957 1.00 51.29 256 VAL A CA 1
ATOM 1811 C C . VAL A 1 289 ? 170.368 143.382 274.112 1.00 51.59 256 VAL A C 1
ATOM 1812 O O . VAL A 1 289 ? 169.437 144.076 274.510 1.00 50.38 256 VAL A O 1
ATOM 1816 N N . ILE A 1 290 ? 171.008 143.612 272.949 1.00 46.74 257 ILE A N 1
ATOM 1817 C CA . ILE A 1 290 ? 170.684 144.713 272.022 1.00 43.58 257 ILE A CA 1
ATOM 1818 C C . ILE A 1 290 ? 169.260 144.551 271.423 1.00 44.93 257 ILE A C 1
ATOM 1819 O O . ILE A 1 290 ? 168.559 145.547 271.208 1.00 42.36 257 ILE A O 1
ATOM 1824 N N . GLY A 1 291 ? 168.865 143.304 271.192 1.00 41.26 258 GLY A N 1
ATOM 1825 C CA . GLY A 1 291 ? 167.577 142.941 270.630 1.00 40.46 258 GLY A CA 1
ATOM 1826 C C . GLY A 1 291 ? 166.727 142.112 271.566 1.00 45.30 258 GLY A C 1
ATOM 1827 O O . GLY A 1 291 ? 166.062 141.176 271.113 1.00 46.20 258 GLY A O 1
ATOM 1828 N N . LEU A 1 292 ? 166.721 142.465 272.881 1.00 41.83 259 LEU A N 1
ATOM 1829 C CA . LEU A 1 292 ? 165.893 141.799 273.888 1.00 43.61 259 LEU A CA 1
ATOM 1830 C C . LEU A 1 292 ? 164.412 141.913 273.514 1.00 46.83 259 LEU A C 1
ATOM 1831 O O . LEU A 1 292 ? 163.668 140.952 273.718 1.00 49.41 259 LEU A O 1
ATOM 1836 N N . ILE A 1 293 ? 164.000 143.050 272.914 1.00 39.35 260 ILE A N 1
ATOM 1837 C CA . ILE A 1 293 ? 162.621 143.250 272.453 1.00 38.48 260 ILE A CA 1
ATOM 1838 C C . ILE A 1 293 ? 162.295 142.205 271.381 1.00 46.41 260 ILE A C 1
ATOM 1839 O O . ILE A 1 293 ? 161.263 141.538 271.490 1.00 48.32 260 ILE A O 1
ATOM 1844 N N . TYR A 1 294 ? 163.211 142.010 270.395 1.00 42.91 261 TYR A N 1
ATOM 1845 C CA . TYR A 1 294 ? 163.027 141.023 269.330 1.00 43.87 261 TYR A CA 1
ATOM 1846 C C . TYR A 1 294 ? 162.910 139.625 269.934 1.00 51.26 261 TYR A C 1
ATOM 1847 O O . TYR A 1 294 ? 162.036 138.858 269.535 1.00 51.44 261 TYR A O 1
ATOM 1856 N N . LEU A 1 295 ? 163.786 139.317 270.918 1.00 50.68 262 LEU A N 1
ATOM 1857 C CA . LEU A 1 295 ? 163.850 138.038 271.624 1.00 54.66 262 LEU A CA 1
ATOM 1858 C C . LEU A 1 295 ? 162.578 137.752 272.405 1.00 61.35 262 LEU A C 1
ATOM 1859 O O . LEU A 1 295 ? 162.046 136.653 272.292 1.00 64.74 262 LEU A O 1
ATOM 1864 N N . VAL A 1 296 ? 162.085 138.741 273.172 1.00 56.37 263 VAL A N 1
ATOM 1865 C CA . VAL A 1 296 ? 160.871 138.653 273.987 1.00 57.79 263 VAL A CA 1
ATOM 1866 C C . VAL A 1 296 ? 159.613 138.478 273.092 1.00 62.24 263 VAL A C 1
ATOM 1867 O O . VAL A 1 296 ? 158.691 137.768 273.493 1.00 63.99 263 VAL A O 1
ATOM 1871 N N . GLU A 1 297 ? 159.617 139.044 271.864 1.00 57.33 264 GLU A N 1
ATOM 1872 C CA . GLU A 1 297 ? 158.516 138.903 270.897 1.00 57.99 264 GLU A CA 1
ATOM 1873 C C . GLU A 1 297 ? 158.366 137.458 270.390 1.00 66.25 264 GLU A C 1
ATOM 1874 O O . GLU A 1 297 ? 157.247 136.941 270.422 1.00 68.98 264 GLU A O 1
ATOM 1880 N N . VAL A 1 298 ? 159.476 136.797 269.949 1.00 63.66 265 VAL A N 1
ATOM 1881 C CA . VAL A 1 298 ? 159.437 135.386 269.512 1.00 67.49 265 VAL A CA 1
ATOM 1882 C C . VAL A 1 298 ? 159.147 134.476 270.691 1.00 72.81 265 VAL A C 1
ATOM 1883 O O . VAL A 1 298 ? 158.272 133.619 270.585 1.00 75.70 265 VAL A O 1
ATOM 1887 N N . LEU A 1 299 ? 159.888 134.671 271.808 1.00 67.25 266 LEU A N 1
ATOM 1888 C CA . LEU A 1 299 ? 159.787 133.902 273.046 1.00 69.20 266 LEU A CA 1
ATOM 1889 C C . LEU A 1 299 ? 158.364 133.888 273.639 1.00 72.23 266 LEU A C 1
ATOM 1890 O O . LEU A 1 299 ? 157.892 132.815 274.014 1.00 75.66 266 LEU A O 1
ATOM 1895 N N . SER A 1 300 ? 157.659 135.045 273.645 1.00 64.30 267 SER A N 1
ATOM 1896 C CA . SER A 1 300 ? 156.272 135.141 274.140 1.00 64.67 267 SER A CA 1
ATOM 1897 C C . SER A 1 300 ? 155.312 134.298 273.293 1.00 71.44 267 SER A C 1
ATOM 1898 O O . SER A 1 300 ? 154.383 133.697 273.844 1.00 75.37 267 SER A O 1
ATOM 1901 N N . VAL A 1 301 ? 155.555 134.229 271.962 1.00 65.72 268 VAL A N 1
ATOM 1902 C CA . VAL A 1 301 ? 154.764 133.416 271.028 1.00 67.79 268 VAL A CA 1
ATOM 1903 C C . VAL A 1 301 ? 155.054 131.931 271.306 1.00 75.14 268 VAL A C 1
ATOM 1904 O O . VAL A 1 301 ? 154.103 131.171 271.491 1.00 78.34 268 VAL A O 1
ATOM 1908 N N . ILE A 1 302 ? 156.358 131.537 271.404 1.00 70.67 269 ILE A N 1
ATOM 1909 C CA . ILE A 1 302 ? 156.768 130.154 271.708 1.00 74.24 269 ILE A CA 1
ATOM 1910 C C . ILE A 1 302 ? 156.099 129.673 273.008 1.00 80.17 269 ILE A C 1
ATOM 1911 O O . ILE A 1 302 ? 155.550 128.579 273.025 1.00 83.57 269 ILE A O 1
ATOM 1916 N N . ILE A 1 303 ? 156.107 130.512 274.068 1.00 74.86 270 ILE A N 1
ATOM 1917 C CA . ILE A 1 303 ? 155.493 130.201 275.364 1.00 77.57 270 ILE A CA 1
ATOM 1918 C C . ILE A 1 303 ? 153.952 130.119 275.230 1.00 83.17 270 ILE A C 1
ATOM 1919 O O . ILE A 1 303 ? 153.377 129.122 275.677 1.00 88.10 270 ILE A O 1
ATOM 1924 N N . GLN A 1 304 ? 153.298 131.117 274.581 1.00 74.87 271 GLN A N 1
ATOM 1925 C CA . GLN A 1 304 ? 151.835 131.104 274.393 1.00 76.01 271 GLN A CA 1
ATOM 1926 C C . GLN A 1 304 ? 151.329 129.916 273.600 1.00 81.81 271 GLN A C 1
ATOM 1927 O O . GLN A 1 304 ? 150.412 129.251 274.064 1.00 85.87 271 GLN A O 1
ATOM 1933 N N . VAL A 1 305 ? 151.906 129.663 272.405 1.00 76.55 272 VAL A N 1
ATOM 1934 C CA . VAL A 1 305 ? 151.515 128.562 271.511 1.00 80.37 272 VAL A CA 1
ATOM 1935 C C . VAL A 1 305 ? 151.750 127.183 272.168 1.00 88.85 272 VAL A C 1
ATOM 1936 O O . VAL A 1 305 ? 150.865 126.337 272.093 1.00 93.19 272 VAL A O 1
ATOM 1940 N N . THR A 1 306 ? 152.909 126.975 272.829 1.00 84.87 273 THR A N 1
ATOM 1941 C CA . THR A 1 306 ? 153.243 125.711 273.499 1.00 89.63 273 THR A CA 1
ATOM 1942 C C . THR A 1 306 ? 152.346 125.460 274.723 1.00 98.62 273 THR A C 1
ATOM 1943 O O . THR A 1 306 ? 151.786 124.361 274.846 1.00 103.45 273 THR A O 1
ATOM 1947 N N . TYR A 1 307 ? 152.211 126.471 275.616 1.00 93.50 274 TYR A N 1
ATOM 1948 C CA . TYR A 1 307 ? 151.386 126.380 276.827 1.00 97.29 274 TYR A CA 1
ATOM 1949 C C . TYR A 1 307 ? 149.895 126.117 276.499 1.00 104.41 274 TYR A C 1
ATOM 1950 O O . TYR A 1 307 ? 149.284 125.250 277.128 1.00 108.78 274 TYR A O 1
ATOM 1959 N N . PHE A 1 308 ? 149.350 126.821 275.476 1.00 98.33 275 PHE A N 1
ATOM 1960 C CA . PHE A 1 308 ? 147.976 126.696 274.972 1.00 100.90 275 PHE A CA 1
ATOM 1961 C C . PHE A 1 308 ? 147.660 125.256 274.572 1.00 111.12 275 PHE A C 1
ATOM 1962 O O . PHE A 1 308 ? 146.577 124.761 274.889 1.00 115.99 275 PHE A O 1
ATOM 1970 N N . LYS A 1 309 ? 148.599 124.598 273.868 1.00 107.76 276 LYS A N 1
ATOM 1971 C CA . LYS A 1 309 ? 148.456 123.216 273.400 1.00 113.08 276 LYS A CA 1
ATOM 1972 C C . LYS A 1 309 ? 148.650 122.192 274.520 1.00 122.12 276 LYS A C 1
ATOM 1973 O O . LYS A 1 309 ? 147.932 121.202 274.549 1.00 127.84 276 LYS A O 1
ATOM 1979 N N . ARG A 1 310 ? 149.598 122.441 275.446 1.00 117.58 277 ARG A N 1
ATOM 1980 C CA . ARG A 1 310 ? 149.908 121.590 276.604 1.00 122.13 277 ARG A CA 1
ATOM 1981 C C . ARG A 1 310 ? 148.757 121.558 277.614 1.00 129.96 277 ARG A C 1
ATOM 1982 O O . ARG A 1 310 ? 148.612 120.580 278.349 1.00 136.23 277 ARG A O 1
ATOM 1990 N N . THR A 1 311 ? 147.953 122.633 277.660 1.00 123.20 278 THR A N 1
ATOM 1991 C CA . THR A 1 311 ? 146.801 122.771 278.556 1.00 126.41 278 THR A CA 1
ATOM 1992 C C . THR A 1 311 ? 145.493 122.625 277.755 1.00 131.90 278 THR A C 1
ATOM 1993 O O . THR A 1 311 ? 145.522 122.223 276.590 1.00 131.13 278 THR A O 1
ATOM 1997 N N . GLY A 1 312 ? 144.365 122.951 278.377 1.00 131.00 279 GLY A N 1
ATOM 1998 C CA . GLY A 1 312 ? 143.062 122.876 277.729 1.00 133.76 279 GLY A CA 1
ATOM 1999 C C . GLY A 1 312 ? 142.688 124.148 276.993 1.00 133.00 279 GLY A C 1
ATOM 2000 O O . GLY A 1 312 ? 141.504 124.495 276.918 1.00 135.14 279 GLY A O 1
ATOM 2001 N N . GLY A 1 313 ? 143.698 124.828 276.450 1.00 122.69 280 GLY A N 1
ATOM 2002 C CA . GLY A 1 313 ? 143.544 126.085 275.732 1.00 116.97 280 GLY A CA 1
ATOM 2003 C C . GLY A 1 313 ? 143.794 127.301 276.601 1.00 117.08 280 GLY A C 1
ATOM 2004 O O . GLY A 1 313 ? 143.403 128.410 276.230 1.00 113.66 280 GLY A O 1
ATOM 2005 N N . LYS A 1 314 ? 144.457 127.103 277.762 1.00 114.38 281 LYS A N 1
ATOM 2006 C CA . LYS A 1 314 ? 144.790 128.155 278.735 1.00 111.50 281 LYS A CA 1
ATOM 2007 C C . LYS A 1 314 ? 145.788 129.176 278.174 1.00 108.47 281 LYS A C 1
ATOM 2008 O O . LYS A 1 314 ? 146.560 128.855 277.269 1.00 105.38 281 LYS A O 1
ATOM 2014 N N . ARG A 1 315 ? 145.769 130.406 278.717 1.00 102.77 282 ARG A N 1
ATOM 2015 C CA . ARG A 1 315 ? 146.654 131.492 278.285 1.00 96.25 282 ARG A CA 1
ATOM 2016 C C . ARG A 1 315 ? 147.660 131.895 279.356 1.00 98.78 282 ARG A C 1
ATOM 2017 O O . ARG A 1 315 ? 147.301 132.057 280.521 1.00 101.07 282 ARG A O 1
ATOM 2025 N N . ILE A 1 316 ? 148.920 132.066 278.949 1.00 92.40 283 ILE A N 1
ATOM 2026 C CA . ILE A 1 316 ? 150.013 132.496 279.826 1.00 90.94 283 ILE A CA 1
ATOM 2027 C C . ILE A 1 316 ? 150.188 134.032 279.759 1.00 90.64 283 ILE A C 1
ATOM 2028 O O . ILE A 1 316 ? 150.737 134.634 280.681 1.00 90.34 283 ILE A O 1
ATOM 2033 N N . PHE A 1 317 ? 149.697 134.647 278.665 1.00 84.00 284 PHE A N 1
ATOM 2034 C CA . PHE A 1 317 ? 149.658 136.087 278.409 1.00 79.77 284 PHE A CA 1
ATOM 2035 C C . PHE A 1 317 ? 148.251 136.422 277.899 1.00 83.83 284 PHE A C 1
ATOM 2036 O O . PHE A 1 317 ? 147.557 135.525 277.407 1.00 85.66 2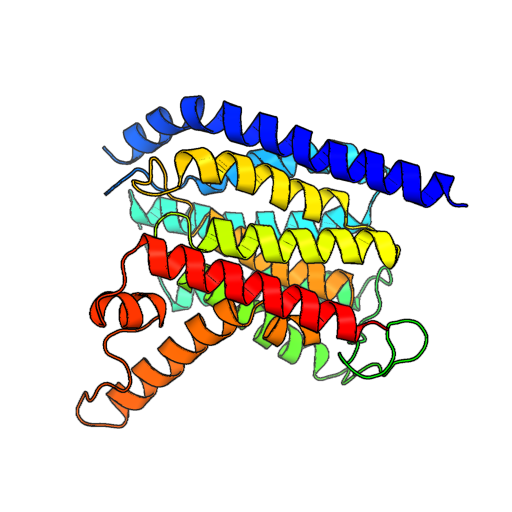84 PHE A O 1
ATOM 2044 N N . LYS A 1 318 ? 147.829 137.705 277.994 1.00 78.19 285 LYS A N 1
ATOM 2045 C CA . LYS A 1 318 ? 146.510 138.135 277.494 1.00 78.87 285 LYS A CA 1
ATOM 2046 C C . LYS A 1 318 ? 146.434 137.871 275.982 1.00 80.59 285 LYS A C 1
ATOM 2047 O O . LYS A 1 318 ? 145.428 137.350 275.500 1.00 81.10 285 LYS A O 1
ATOM 2053 N N . MET A 1 319 ? 147.558 138.148 275.267 1.00 74.64 286 MET A N 1
ATOM 2054 C CA . MET A 1 319 ? 147.768 137.911 273.835 1.00 73.42 286 MET A CA 1
ATOM 2055 C C . MET A 1 319 ? 149.266 137.944 273.510 1.00 72.84 286 MET A C 1
ATOM 2056 O O . MET A 1 319 ? 150.007 138.702 274.137 1.00 70.33 286 MET A O 1
ATOM 2061 N N . ALA A 1 320 ? 149.703 137.134 272.526 1.00 68.81 287 ALA A N 1
ATOM 2062 C CA . ALA A 1 320 ? 151.084 137.111 272.044 1.00 65.90 287 ALA A CA 1
ATOM 2063 C C . ALA A 1 320 ? 151.159 137.621 270.590 1.00 69.39 287 ALA A C 1
ATOM 2064 O O . ALA A 1 320 ? 150.221 137.365 269.830 1.00 71.67 287 ALA A O 1
ATOM 2066 N N . PRO A 1 321 ? 152.230 138.348 270.164 1.00 62.16 288 PRO A N 1
ATOM 2067 C CA . PRO A 1 321 ? 153.428 138.757 270.917 1.00 59.57 288 PRO A CA 1
ATOM 2068 C C . PRO A 1 321 ? 153.096 139.678 272.094 1.00 63.77 288 PRO A C 1
ATOM 2069 O O . PRO A 1 321 ? 151.981 140.198 272.181 1.00 64.11 288 PRO A O 1
ATOM 2073 N N . ILE A 1 322 ? 154.067 139.865 273.004 1.00 60.00 289 ILE A N 1
ATOM 2074 C CA . ILE A 1 322 ? 153.949 140.635 274.243 1.00 59.69 289 ILE A CA 1
ATOM 2075 C C . ILE A 1 322 ? 153.454 142.090 274.039 1.00 61.55 289 ILE A C 1
ATOM 2076 O O . ILE A 1 322 ? 152.905 142.643 274.988 1.00 63.34 289 ILE A O 1
ATOM 2081 N N . HIS A 1 323 ? 153.610 142.703 272.837 1.00 54.70 290 HIS A N 1
ATOM 2082 C CA . HIS A 1 323 ? 153.108 144.072 272.634 1.00 52.78 290 HIS A CA 1
ATOM 2083 C C . HIS A 1 323 ? 151.572 144.129 272.737 1.00 60.60 290 HIS A C 1
ATOM 2084 O O . HIS A 1 323 ? 151.042 145.089 273.299 1.00 61.14 290 HIS A O 1
ATOM 2091 N N . HIS A 1 324 ? 150.876 143.067 272.257 1.00 59.19 291 HIS A N 1
ATOM 2092 C CA . HIS A 1 324 ? 149.423 142.917 272.349 1.00 62.38 291 HIS A CA 1
ATOM 2093 C C . HIS A 1 324 ? 149.007 142.667 273.798 1.00 68.06 291 HIS A C 1
ATOM 2094 O O . HIS A 1 324 ? 147.905 143.042 274.172 1.00 70.78 291 HIS A O 1
ATOM 2101 N N . HIS A 1 325 ? 149.878 142.031 274.607 1.00 64.27 292 HIS A N 1
ATOM 2102 C CA . HIS A 1 325 ? 149.628 141.766 276.025 1.00 67.05 292 HIS A CA 1
ATOM 2103 C C . HIS A 1 325 ? 149.449 143.079 276.804 1.00 69.89 292 HIS A C 1
ATOM 2104 O O . HIS A 1 325 ? 148.464 143.215 277.524 1.00 72.81 292 HIS A O 1
ATOM 2111 N N . PHE A 1 326 ? 150.384 144.039 276.641 1.00 62.59 293 PHE A N 1
ATOM 2112 C CA . PHE A 1 326 ? 150.346 145.342 277.311 1.00 61.63 293 PHE A CA 1
ATOM 2113 C C . PHE A 1 326 ? 149.154 146.187 276.877 1.00 66.41 293 PHE A C 1
ATOM 2114 O O . PHE A 1 326 ? 148.539 146.848 277.715 1.00 67.99 293 PHE A O 1
ATOM 2122 N N . GLU A 1 327 ? 148.808 146.141 275.577 1.00 61.71 294 GLU A N 1
ATOM 2123 C CA . GLU A 1 327 ? 147.657 146.851 275.028 1.00 62.87 294 GLU A CA 1
ATOM 2124 C C . GLU A 1 327 ? 146.386 146.389 275.763 1.00 71.80 294 GLU A C 1
ATOM 2125 O O . GLU A 1 327 ? 145.573 147.222 276.182 1.00 73.51 294 GLU A O 1
ATOM 2131 N N . LEU A 1 328 ? 146.263 145.058 275.970 1.00 70.23 295 LEU A N 1
ATOM 2132 C CA . LEU A 1 328 ? 145.155 144.432 276.680 1.00 74.73 295 LEU A CA 1
ATOM 2133 C C . LEU A 1 328 ? 145.219 144.683 278.191 1.00 81.65 295 LEU A C 1
ATOM 2134 O O . LEU A 1 328 ? 144.229 144.450 278.889 1.00 85.67 295 LEU A O 1
ATOM 2139 N N . CYS A 1 329 ? 146.364 145.209 278.683 1.00 76.39 296 CYS A N 1
ATOM 2140 C CA . CYS A 1 329 ? 146.568 145.601 280.083 1.00 78.80 296 CYS A CA 1
ATOM 2141 C C . CYS A 1 329 ? 146.110 147.066 280.287 1.00 81.54 296 CYS A C 1
ATOM 2142 O O . CYS A 1 329 ? 146.014 147.535 281.425 1.00 83.77 296 CYS A O 1
ATOM 2145 N N . GLY A 1 330 ? 145.821 147.755 279.182 1.00 74.39 297 GLY A N 1
ATOM 2146 C CA . GLY A 1 330 ? 145.364 149.138 279.186 1.00 74.04 297 GLY A CA 1
ATOM 2147 C C . GLY A 1 330 ? 146.379 150.144 278.675 1.00 73.39 297 GLY A C 1
ATOM 2148 O O . GLY A 1 330 ? 146.125 151.351 278.733 1.00 74.12 297 GLY A O 1
ATOM 2149 N N . TRP A 1 331 ? 147.533 149.663 278.165 1.00 64.45 298 TRP A N 1
ATOM 2150 C CA . TRP A 1 331 ? 148.587 150.515 277.620 1.00 59.48 298 TRP A CA 1
ATOM 2151 C C . TRP A 1 331 ? 148.200 151.037 276.253 1.00 61.69 298 TRP A C 1
ATOM 2152 O O . TRP A 1 331 ? 147.725 150.289 275.403 1.00 61.10 298 TRP A O 1
ATOM 2163 N N . SER A 1 332 ? 148.470 152.315 276.033 1.00 58.27 299 SER A N 1
ATOM 2164 C CA . SER A 1 332 ? 148.276 153.021 274.771 1.00 57.24 299 SER A CA 1
ATOM 2165 C C . SER A 1 332 ? 149.239 152.442 273.720 1.00 59.70 299 SER A C 1
ATOM 2166 O O . SER A 1 332 ? 150.339 151.987 274.071 1.00 57.20 299 SER A O 1
ATOM 2169 N N . GLU A 1 333 ? 148.837 152.492 272.431 1.00 56.33 300 GLU A N 1
ATOM 2170 C CA . GLU A 1 333 ? 149.648 152.062 271.284 1.00 53.30 300 GLU A CA 1
ATOM 2171 C C . GLU A 1 333 ? 151.012 152.778 271.370 1.00 53.12 300 GLU A C 1
ATOM 2172 O O . GLU A 1 333 ? 152.044 152.128 271.272 1.00 50.92 300 GLU A O 1
ATOM 2178 N N . THR A 1 334 ? 150.987 154.098 271.679 1.00 49.39 301 THR A N 1
ATOM 2179 C CA . THR A 1 334 ? 152.134 155.008 271.858 1.00 46.05 301 THR A CA 1
ATOM 2180 C C . THR A 1 334 ? 152.989 154.672 273.084 1.00 47.45 301 THR A C 1
ATOM 2181 O O . THR A 1 334 ? 154.205 154.792 272.996 1.00 45.74 301 THR A O 1
ATOM 2185 N N . ARG A 1 335 ? 152.372 154.244 274.209 1.00 45.41 302 ARG A N 1
ATOM 2186 C CA . ARG A 1 335 ? 153.076 153.810 275.427 1.00 45.39 302 ARG A CA 1
ATOM 2187 C C . ARG A 1 335 ? 153.964 152.625 275.116 1.00 49.35 302 ARG A C 1
ATOM 2188 O O . ARG A 1 335 ? 155.128 152.617 275.513 1.00 48.58 302 ARG A O 1
ATOM 2196 N N . VAL A 1 336 ? 153.393 151.606 274.432 1.00 46.29 303 VAL A N 1
ATOM 2197 C CA . VAL A 1 336 ? 154.091 150.389 274.050 1.00 45.77 303 VAL A CA 1
ATOM 2198 C C . VAL A 1 336 ? 155.295 150.760 273.172 1.00 48.74 303 VAL A C 1
ATOM 2199 O O . VAL A 1 336 ? 156.413 150.332 273.476 1.00 48.20 303 VAL A O 1
ATOM 2203 N N . VAL A 1 337 ? 155.083 151.627 272.155 1.00 44.11 304 VAL A N 1
ATOM 2204 C CA . VAL A 1 337 ? 156.151 152.094 271.257 1.00 41.01 304 VAL A CA 1
ATOM 2205 C C . VAL A 1 337 ? 157.261 152.809 272.048 1.00 42.41 304 VAL A C 1
ATOM 2206 O O . VAL A 1 337 ? 158.436 152.488 271.856 1.00 41.83 304 VAL A O 1
ATOM 2210 N N . ALA A 1 338 ? 156.887 153.695 272.985 1.00 37.90 305 ALA A N 1
ATOM 2211 C CA . ALA A 1 338 ? 157.850 154.428 273.810 1.00 36.93 305 ALA A CA 1
ATOM 2212 C C . ALA A 1 338 ? 158.627 153.538 274.794 1.00 40.95 305 ALA A C 1
ATOM 2213 O O . ALA A 1 338 ? 159.853 153.636 274.846 1.00 39.72 305 ALA A O 1
ATOM 2215 N N . VAL A 1 339 ? 157.928 152.662 275.543 1.00 39.12 306 VAL A N 1
ATOM 2216 C CA . VAL A 1 339 ? 158.528 151.768 276.542 1.00 40.14 306 VAL A CA 1
ATOM 2217 C C . VAL A 1 339 ? 159.518 150.797 275.894 1.00 44.14 306 VAL A C 1
ATOM 2218 O O . VAL A 1 339 ? 160.630 150.622 276.403 1.00 44.57 306 VAL A O 1
ATOM 2222 N N . PHE A 1 340 ? 159.141 150.214 274.748 1.00 39.95 307 PHE A N 1
ATOM 2223 C CA . PHE A 1 340 ? 159.995 149.272 274.023 1.00 38.75 307 PHE A CA 1
ATOM 2224 C C . PHE A 1 340 ? 161.270 149.941 273.485 1.00 41.14 307 PHE A C 1
ATOM 2225 O O . PHE A 1 340 ? 162.336 149.332 273.516 1.00 41.09 307 PHE A O 1
ATOM 2233 N N . ALA A 1 341 ? 161.160 151.200 273.030 1.00 36.61 308 ALA A N 1
ATOM 2234 C CA . ALA A 1 341 ? 162.269 151.988 272.491 1.00 34.58 308 ALA A CA 1
ATOM 2235 C C . ALA A 1 341 ? 163.238 152.435 273.596 1.00 38.08 308 ALA A C 1
ATOM 2236 O O . ALA A 1 341 ? 164.448 152.306 273.416 1.00 36.25 308 ALA A O 1
ATOM 2238 N N . ILE A 1 342 ? 162.700 152.942 274.742 1.00 36.37 309 ILE A N 1
ATOM 2239 C CA . ILE A 1 342 ? 163.461 153.380 275.932 1.00 36.86 309 ILE A CA 1
ATOM 2240 C C . ILE A 1 342 ? 164.256 152.183 276.505 1.00 41.37 309 ILE A C 1
ATOM 2241 O O . ILE A 1 342 ? 165.430 152.344 276.839 1.00 42.09 309 ILE A O 1
ATOM 2246 N N . VAL A 1 343 ? 163.618 150.987 276.585 1.00 37.19 310 VAL A N 1
ATOM 2247 C CA . VAL A 1 343 ? 164.235 149.743 277.054 1.00 37.62 310 VAL A CA 1
ATOM 2248 C C . VAL A 1 343 ? 165.416 149.392 276.133 1.00 40.57 310 VAL A C 1
ATOM 2249 O O . VAL A 1 343 ? 166.527 149.210 276.632 1.00 41.89 310 VAL A O 1
ATOM 2253 N N . THR A 1 344 ? 165.197 149.395 274.797 1.00 34.61 311 THR A N 1
ATOM 2254 C CA . THR A 1 344 ? 166.241 149.152 273.787 1.00 32.96 311 THR A CA 1
ATOM 2255 C C . THR A 1 344 ? 167.429 150.110 273.991 1.00 36.66 311 THR A C 1
ATOM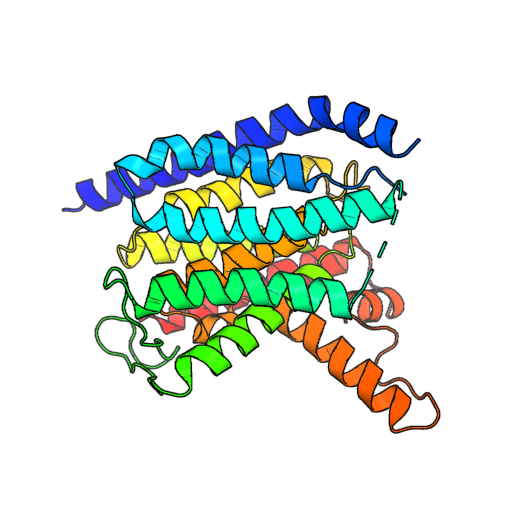 2256 O O . THR A 1 344 ? 168.571 149.659 273.983 1.00 38.16 311 THR A O 1
ATOM 2260 N N . ALA A 1 345 ? 167.154 151.412 274.195 1.00 31.62 312 ALA A N 1
ATOM 2261 C CA . ALA A 1 345 ? 168.176 152.435 274.410 1.00 31.26 312 ALA A CA 1
ATOM 2262 C C . ALA A 1 345 ? 169.054 152.114 275.629 1.00 39.00 312 ALA A C 1
ATOM 2263 O O . ALA A 1 345 ? 170.277 152.124 275.505 1.00 39.73 312 ALA A O 1
ATOM 2265 N N . ILE A 1 346 ? 168.429 151.762 276.775 1.00 37.36 313 ILE A N 1
ATOM 2266 C CA . ILE A 1 346 ? 169.115 151.443 278.028 1.00 39.40 313 ILE A CA 1
ATOM 2267 C C . ILE A 1 346 ? 169.970 150.199 277.871 1.00 44.43 313 ILE A C 1
ATOM 2268 O O . ILE A 1 346 ? 171.119 150.195 278.322 1.00 46.45 313 ILE A O 1
ATOM 2273 N N . LEU A 1 347 ? 169.434 149.173 277.192 1.00 39.89 314 LEU A N 1
ATOM 2274 C CA . LEU A 1 347 ? 170.131 147.914 276.943 1.00 40.62 314 LEU A CA 1
ATOM 2275 C C . LEU A 1 347 ? 171.278 148.052 275.953 1.00 44.49 314 LEU A C 1
ATOM 2276 O O . LEU A 1 347 ? 172.248 147.294 276.066 1.00 46.44 314 LEU A O 1
ATOM 2281 N N . CYS A 1 348 ? 171.190 149.024 275.002 1.00 38.22 315 CYS A N 1
ATOM 2282 C CA . CYS A 1 348 ? 172.263 149.305 274.041 1.00 37.31 315 CYS A CA 1
ATOM 2283 C C . CYS A 1 348 ? 173.428 149.912 274.797 1.00 42.98 315 CYS A C 1
ATOM 2284 O O . CYS A 1 348 ? 174.582 149.600 274.503 1.00 44.67 315 CYS A O 1
ATOM 2287 N N . MET A 1 34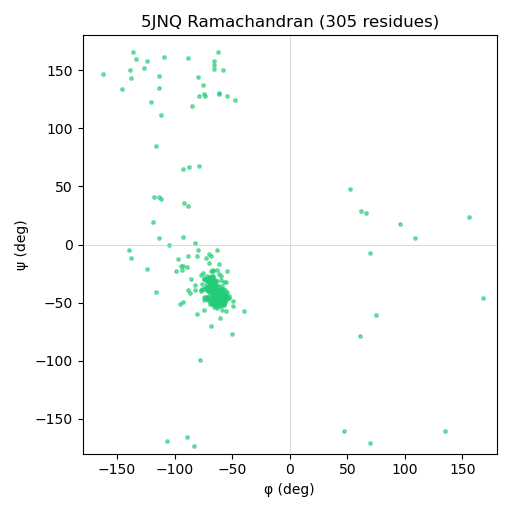9 ? 173.126 150.730 275.814 1.00 39.89 316 MET A N 1
ATOM 2288 C CA . MET A 1 349 ? 174.142 151.346 276.664 1.00 42.06 316 MET A CA 1
ATOM 2289 C C . MET A 1 349 ? 174.784 150.288 277.554 1.00 47.68 316 MET A C 1
ATOM 2290 O O . MET A 1 349 ? 175.988 150.343 277.777 1.00 48.96 316 MET A O 1
ATOM 2295 N N . VAL A 1 350 ? 173.979 149.336 278.063 1.00 44.60 317 VAL A N 1
ATOM 2296 C CA . VAL A 1 350 ? 174.444 148.231 278.909 1.00 47.91 317 VAL A CA 1
ATOM 2297 C C . VAL A 1 350 ? 175.375 147.326 278.088 1.00 51.56 317 VAL A C 1
ATOM 2298 O O . VAL A 1 350 ? 176.470 146.987 278.551 1.00 53.80 317 VAL A O 1
ATOM 2302 N N . ALA A 1 351 ? 174.962 147.013 276.842 1.00 44.82 318 ALA A N 1
ATOM 2303 C CA . ALA A 1 351 ? 175.726 146.227 275.879 1.00 44.71 318 ALA A CA 1
ATOM 2304 C C . ALA A 1 351 ? 177.070 146.864 275.581 1.00 51.41 318 ALA A C 1
ATOM 2305 O O . ALA A 1 351 ? 178.065 146.147 275.507 1.00 54.03 318 ALA A O 1
ATOM 2307 N N . TYR A 1 352 ? 177.097 148.206 275.406 1.00 47.33 319 TYR A N 1
ATOM 2308 C CA . TYR A 1 352 ? 178.308 148.983 275.136 1.00 48.29 319 TYR A CA 1
ATOM 2309 C C . TYR A 1 352 ? 179.312 148.819 276.271 1.00 56.11 319 TYR A C 1
ATOM 2310 O O . TYR A 1 352 ? 180.489 148.589 275.996 1.00 57.23 319 TYR A O 1
ATOM 2319 N N . LEU A 1 353 ? 178.835 148.862 277.542 1.00 54.47 320 LEU A N 1
ATOM 2320 C CA . LEU A 1 353 ? 179.665 148.657 278.739 1.00 58.07 320 LEU A CA 1
ATOM 2321 C C . LEU A 1 353 ? 180.283 147.248 278.741 1.00 65.62 320 LEU A C 1
ATOM 2322 O O . LEU A 1 353 ? 181.250 146.996 279.459 1.00 68.66 320 LEU A O 1
ATOM 2327 N N . GLY A 1 354 ? 179.722 146.365 277.914 1.00 62.29 321 GLY A N 1
ATOM 2328 C CA . GLY A 1 354 ? 180.200 145.006 277.702 1.00 65.43 321 GLY A CA 1
ATOM 2329 C C . GLY A 1 354 ? 181.172 144.927 276.537 1.00 70.84 321 GLY A C 1
ATOM 2330 O O . GLY A 1 354 ? 181.163 143.946 275.787 1.00 71.81 321 GLY A O 1
ATOM 2331 N N . LEU A 1 355 ? 182.004 145.980 276.362 1.00 66.20 322 LEU A N 1
ATOM 2332 C CA . LEU A 1 355 ? 183.033 146.093 275.322 1.00 65.90 322 LEU A CA 1
ATOM 2333 C C . LEU A 1 355 ? 184.337 146.725 275.889 1.00 72.58 322 LEU A C 1
ATOM 2334 O O . LEU A 1 355 ? 185.354 146.802 275.189 1.00 72.96 322 LEU A O 1
ATOM 2339 N N . GLY A 1 356 ? 184.283 147.148 277.153 1.00 70.71 323 GLY A N 1
ATOM 2340 C CA . GLY A 1 356 ? 185.403 147.764 277.854 1.00 109.02 323 GLY A CA 1
ATOM 2341 C C . GLY A 1 356 ? 186.392 146.756 278.398 1.00 148.65 323 GLY A C 1
ATOM 2342 O O . GLY A 1 356 ? 187.259 146.278 277.667 1.00 116.68 323 GLY A O 1
#

Secondary structure (DSSP, 8-state):
-HHHHHHHHHHHHHHHHHHHHHHHHHHHHHHHHHHHHH------THHHHHHHHHHHHHHHTTT-TTHHHHHHHHHHHHHHHHHHHHHHH--HHHHHHHHHHHHHHHHHHHHHS-SS---EE-GGGTTTTSS-EE--GGGHHHHHHHHHHHHHHHHHHHTTSTTHHHHHHHHHHHHHHHHHHHTT-S-HHHHHHHHHHHHHHHHHHSSSPSS---SHHHHHHHHHHHHHHHHTT-GGGHHHHTHHHHHHHHHHHHHHHHHHHTTS--SSSSSSHHHHHHTTT--HHHHHHHHHHHHHHHHHHHHHTT-

Sequence (307 aa):
ENLYFQSMIHETILAIIIAFAISALLCPIIIPFLHKLKFGTPTMGGLIILSSIIITSVFYIPSYPKIIPVLFVTVGFGIIGFLDDYIKIVKPMQKLVGQFIITGIFAWYLLNSGEVGTDMLIPFTGGFDGGSFLSLGIFFVPALFFIMLGTDNGVNFTDGLDGLCTSVTILVATFLTIVAIGEDMGISPITGAVVGSLLGFLLFNVYPAKVFMGDTGSLALGGFVAASCYMMRMPLFIPVIGLIYLVEVLSVIIQVTYFKRTGGKRIFKMAPIHHHFELCGWSETRVVAVFAIVTAILCMVAYLGLG

Radius of gyration: 18.89 Å; Cα contacts (8 Å, |Δi|>4): 509; chains: 1; bounding box: 53×41×36 Å